Protein AF-A0AAD5P839-F1 (afdb_monomer_lite)

Foldseek 3Di:
DDDDDDDDDDDPDPDDDDPDDPDDDDDDDDDDDDDDDDDDDDPPPVVVLVVVLVVVLVVLLPDDPVVLVVVLVVLVVVCVVCVLDLVSLLVNLSSCVSNVNLVSSLVSLVSSCVNDDDDPVSVVSSVVSNVVSVVSVVVPPPVLVVDDLVVLLVVLVPDAQVVLLVQCPPDPSSVVSSLVNLVNLQAEEAAPPQDPPPVSVVVVLVSCQSNLCSHQEYEYEDAPVCVVVVVVSVVVHCNPNHQWYWYDHPNHTQDIDGNVPVVDDDPPHD

pLDDT: mean 72.23, std 24.62, range [21.75, 96.5]

Organism: NCBI:txid60185

Radius of gyration: 26.56 Å; chains: 1; bounding box: 51×66×74 Å

Secondary structure (DSSP, 8-state):
------------------SS-----------------------TTHHHHHHHHHHHHHHHTT--HHHHHHHHHHHHHHHHH-TT-HHHHHHHHHHHHHTT-HHHHHHHHHHHHHH--S-HHHHHHHHHHHHHHHHHHHT---HHHHS-HHHHHHHHTTS-HHHHHHHTTT-HHHHHHHHH-GGGGSEEEEETTS--SHHHHHHHHHHHHHHGGG-SEEEEE--HHHHHHHHHHHHHS--TT--EEEEEETTEEEEEEEGGGTTS------

Structure (mmCIF, N/CA/C/O backbone):
data_AF-A0AAD5P839-F1
#
_entry.id   AF-A0AAD5P839-F1
#
loop_
_atom_site.group_PDB
_atom_site.id
_atom_site.type_symbol
_atom_site.label_atom_id
_atom_site.label_alt_id
_atom_site.label_comp_id
_atom_site.label_asym_id
_atom_site.label_entity_id
_atom_site.label_seq_id
_atom_site.pdbx_PDB_ins_code
_atom_site.Cartn_x
_atom_site.Cartn_y
_atom_site.Cartn_z
_atom_site.occupancy
_atom_site.B_iso_or_equiv
_atom_site.auth_seq_id
_atom_site.auth_comp_id
_atom_site.auth_asym_id
_atom_site.auth_atom_id
_atom_site.pdbx_PDB_model_num
ATOM 1 N N . MET A 1 1 ? -1.771 -52.016 -30.276 1.00 39.38 1 MET A N 1
ATOM 2 C CA . MET A 1 1 ? -1.224 -50.645 -30.191 1.00 39.38 1 MET A CA 1
ATOM 3 C C . MET A 1 1 ? -1.927 -49.930 -29.054 1.00 39.38 1 MET A C 1
ATOM 5 O O . MET A 1 1 ? -3.101 -49.615 -29.170 1.00 39.38 1 MET A O 1
ATOM 9 N N . THR A 1 2 ? -1.247 -49.787 -27.924 1.00 29.80 2 THR A N 1
ATOM 10 C CA . THR A 1 2 ? -1.767 -49.198 -26.685 1.00 29.80 2 THR A CA 1
ATOM 11 C C . THR A 1 2 ? -1.191 -47.794 -26.533 1.00 29.80 2 THR A C 1
ATOM 13 O O . THR A 1 2 ? 0.023 -47.622 -26.505 1.00 29.80 2 THR A O 1
ATOM 16 N N . ILE A 1 3 ? -2.063 -46.788 -26.472 1.00 27.95 3 ILE A N 1
ATOM 17 C CA . ILE A 1 3 ? -1.693 -45.391 -26.213 1.00 27.95 3 ILE A CA 1
ATOM 18 C C . ILE A 1 3 ? -1.447 -45.252 -24.700 1.00 27.95 3 ILE A C 1
ATOM 20 O O . ILE A 1 3 ? -2.326 -45.646 -23.927 1.00 27.95 3 ILE A O 1
ATOM 24 N N . PRO A 1 4 ? -0.304 -44.716 -24.234 1.00 26.92 4 PRO A N 1
ATOM 25 C CA . PRO A 1 4 ? -0.096 -44.516 -22.808 1.00 26.92 4 PRO A CA 1
ATOM 26 C C . PRO A 1 4 ? -0.965 -43.354 -22.306 1.00 26.92 4 PRO A C 1
ATOM 28 O O . PRO A 1 4 ? -0.893 -42.231 -22.805 1.00 26.92 4 PRO A O 1
ATOM 31 N N . LYS A 1 5 ? -1.793 -43.636 -21.294 1.00 25.89 5 LYS A N 1
ATOM 32 C CA . LYS A 1 5 ? -2.508 -42.631 -20.498 1.00 25.89 5 LYS A CA 1
ATOM 33 C C . LYS A 1 5 ? -1.490 -41.859 -19.657 1.00 25.89 5 LYS A C 1
ATOM 35 O O . LYS A 1 5 ? -0.911 -42.419 -18.731 1.00 25.89 5 LYS A O 1
ATOM 40 N N . VAL A 1 6 ? -1.315 -40.574 -19.947 1.00 28.12 6 VAL A N 1
ATOM 41 C CA . VAL A 1 6 ? -0.632 -39.639 -19.047 1.00 28.12 6 VAL A CA 1
ATOM 42 C C . VAL A 1 6 ? -1.664 -39.132 -18.043 1.00 28.12 6 VAL A C 1
ATOM 44 O O . VAL A 1 6 ? -2.539 -38.338 -18.381 1.00 28.12 6 VAL A O 1
ATOM 47 N N . THR A 1 7 ? -1.604 -39.624 -16.810 1.00 25.81 7 THR A N 1
ATOM 48 C CA . THR A 1 7 ? -2.359 -39.070 -15.681 1.00 25.81 7 THR A CA 1
ATOM 49 C C . THR A 1 7 ? -1.575 -37.910 -15.077 1.00 25.81 7 THR A C 1
ATOM 51 O O . THR A 1 7 ? -0.537 -38.123 -14.453 1.00 25.81 7 THR A O 1
ATOM 54 N N . PHE A 1 8 ? -2.073 -36.686 -15.257 1.00 24.08 8 PHE A N 1
ATOM 55 C CA . PHE A 1 8 ? -1.617 -35.517 -14.508 1.00 24.08 8 PHE A CA 1
ATOM 56 C C . PHE A 1 8 ? -2.192 -35.578 -13.092 1.00 24.08 8 PHE A C 1
ATOM 58 O O . PHE A 1 8 ? -3.408 -35.560 -12.916 1.00 24.08 8 PHE A O 1
ATOM 65 N N . ASN A 1 9 ? -1.316 -35.645 -12.094 1.00 25.67 9 ASN A N 1
ATOM 66 C CA . ASN A 1 9 ? -1.678 -35.560 -10.685 1.00 25.67 9 ASN A CA 1
ATOM 67 C C . ASN A 1 9 ? -1.103 -34.235 -10.153 1.00 25.67 9 ASN A C 1
ATOM 69 O O . ASN A 1 9 ? 0.114 -34.148 -9.981 1.00 25.67 9 ASN A O 1
ATOM 73 N N . PRO A 1 10 ? -1.901 -33.166 -9.973 1.00 27.86 10 PRO A N 1
ATOM 74 C CA . PRO A 1 10 ? -1.383 -31.925 -9.418 1.00 27.86 10 PRO A CA 1
ATOM 75 C C . PRO A 1 10 ? -1.186 -32.089 -7.909 1.00 27.86 10 PRO A C 1
ATOM 77 O O . PRO A 1 10 ? -2.135 -32.058 -7.127 1.00 27.86 10 PRO A O 1
ATOM 80 N N . THR A 1 11 ? 0.064 -32.257 -7.488 1.00 24.45 11 THR A N 1
ATOM 81 C CA . THR A 1 11 ? 0.457 -32.142 -6.084 1.00 24.45 11 THR A CA 1
ATOM 82 C C . THR A 1 11 ? 0.357 -30.669 -5.687 1.00 24.45 11 THR A C 1
ATOM 84 O O . THR A 1 11 ? 1.174 -29.846 -6.097 1.00 24.45 11 THR A O 1
ATOM 87 N N . VAL A 1 12 ? -0.671 -30.310 -4.916 1.00 23.36 12 VAL A N 1
ATOM 88 C CA . VAL A 1 12 ? -0.763 -28.988 -4.285 1.00 23.36 12 VAL A CA 1
ATOM 89 C C . VAL A 1 12 ? 0.218 -28.966 -3.119 1.00 23.36 12 VAL A C 1
ATOM 91 O O . VAL A 1 12 ? -0.066 -29.468 -2.034 1.00 23.36 12 VAL A O 1
ATOM 94 N N . THR A 1 13 ? 1.397 -28.398 -3.349 1.00 23.69 13 THR A N 1
ATOM 95 C CA . THR A 1 13 ? 2.360 -28.124 -2.283 1.00 23.69 13 THR A CA 1
ATOM 96 C C . THR A 1 13 ? 1.979 -26.805 -1.620 1.00 23.69 13 THR A C 1
ATOM 98 O O . THR A 1 13 ? 2.252 -25.729 -2.149 1.00 23.69 13 THR A O 1
ATOM 101 N N . ILE A 1 14 ? 1.336 -26.880 -0.455 1.00 24.94 14 ILE A N 1
ATOM 102 C CA . ILE A 1 14 ? 1.166 -25.720 0.423 1.00 24.94 14 ILE A CA 1
ATOM 103 C C . ILE A 1 14 ? 2.529 -25.441 1.060 1.00 24.94 14 ILE A C 1
ATOM 105 O O . ILE A 1 14 ? 2.988 -26.183 1.927 1.00 24.94 14 ILE A O 1
ATOM 109 N N . ILE A 1 15 ? 3.203 -24.387 0.601 1.00 26.42 15 ILE A N 1
ATOM 110 C CA . ILE A 1 15 ? 4.458 -23.926 1.199 1.00 26.42 15 ILE A CA 1
ATOM 111 C C . ILE A 1 15 ? 4.104 -23.105 2.442 1.00 26.42 15 ILE A C 1
ATOM 113 O O . ILE A 1 15 ? 3.654 -21.964 2.343 1.00 26.42 15 ILE A O 1
ATOM 117 N N . HIS A 1 16 ? 4.306 -23.692 3.622 1.00 21.75 16 HIS A N 1
ATOM 118 C CA . HIS A 1 16 ? 4.287 -22.956 4.884 1.00 21.75 16 HIS A CA 1
ATOM 119 C C . HIS A 1 16 ? 5.528 -22.056 4.969 1.00 21.75 16 HIS A C 1
ATOM 121 O O . HIS A 1 16 ? 6.653 -22.543 5.076 1.00 21.75 16 HIS A O 1
ATOM 127 N N . PHE A 1 17 ? 5.329 -20.737 4.962 1.00 24.62 17 PHE A N 1
ATOM 128 C CA . PHE A 1 17 ? 6.381 -19.781 5.304 1.00 24.62 17 PHE A CA 1
ATOM 129 C C . PHE A 1 17 ? 6.533 -19.724 6.825 1.00 24.62 17 PHE A C 1
ATOM 131 O O . PHE A 1 17 ? 5.708 -19.135 7.523 1.00 24.62 17 PHE A O 1
ATOM 138 N N . ASN A 1 18 ? 7.585 -20.356 7.347 1.00 24.02 18 ASN A N 1
ATOM 139 C CA . ASN A 1 18 ? 7.936 -20.259 8.758 1.00 24.02 18 ASN A CA 1
ATOM 140 C C . ASN A 1 18 ? 8.778 -18.989 8.980 1.00 24.02 18 ASN A C 1
ATOM 142 O O . ASN A 1 18 ? 9.868 -18.850 8.429 1.00 24.02 18 ASN A O 1
ATOM 146 N N . ASN A 1 19 ? 8.258 -18.040 9.759 1.00 32.00 19 ASN A N 1
ATOM 147 C CA . ASN A 1 19 ? 8.766 -16.662 9.861 1.00 32.00 19 ASN A CA 1
ATOM 148 C C . ASN A 1 19 ? 10.011 -16.485 10.759 1.00 32.00 19 ASN A C 1
ATOM 150 O O . ASN A 1 19 ? 10.340 -15.367 11.151 1.00 32.00 19 ASN A O 1
ATOM 154 N N . TYR A 1 20 ? 10.730 -17.561 11.079 1.00 27.92 20 TYR A N 1
ATOM 155 C CA . TYR A 1 20 ? 11.872 -17.529 11.996 1.00 27.92 20 TYR A CA 1
ATOM 156 C C . TYR A 1 20 ? 13.020 -18.430 11.522 1.00 27.92 20 TYR A C 1
ATOM 158 O O . TYR A 1 20 ? 13.355 -19.410 12.172 1.00 27.92 20 TYR A O 1
ATOM 166 N N . ASN A 1 21 ? 13.624 -18.114 10.375 1.00 26.98 21 ASN A N 1
ATOM 167 C CA . ASN A 1 21 ? 15.063 -18.311 10.153 1.00 26.98 21 ASN A CA 1
ATOM 168 C C . ASN A 1 21 ? 15.489 -17.653 8.838 1.00 26.98 21 ASN A C 1
ATOM 170 O O . ASN A 1 21 ? 15.057 -18.041 7.754 1.00 26.98 21 ASN A O 1
ATOM 174 N N . ARG A 1 22 ? 16.337 -16.626 8.940 1.00 31.61 22 ARG A N 1
ATOM 175 C CA . ARG A 1 22 ? 17.069 -16.068 7.803 1.00 31.61 22 ARG A CA 1
ATOM 176 C C . ARG A 1 22 ? 18.350 -16.872 7.675 1.00 31.61 22 ARG A C 1
ATOM 178 O O . ARG A 1 22 ? 19.291 -16.559 8.381 1.00 31.61 22 ARG A O 1
ATOM 185 N N . ASP A 1 23 ? 18.317 -17.920 6.866 1.00 26.20 23 ASP A N 1
ATOM 186 C CA . ASP A 1 23 ? 19.441 -18.377 6.046 1.00 26.20 23 ASP A CA 1
ATOM 187 C C . ASP A 1 23 ? 18.980 -19.592 5.238 1.00 26.20 23 ASP A C 1
ATOM 189 O O . ASP A 1 23 ? 18.667 -20.648 5.781 1.00 26.20 23 ASP A O 1
ATOM 193 N N . VAL A 1 24 ? 18.920 -19.428 3.916 1.00 28.66 24 VAL A N 1
ATOM 194 C CA . VAL A 1 24 ? 18.827 -20.545 2.973 1.00 28.66 24 VAL A CA 1
ATOM 195 C C . VAL A 1 24 ? 20.088 -20.489 2.129 1.00 28.66 24 VAL A C 1
ATOM 197 O O . VAL A 1 24 ? 20.217 -19.664 1.227 1.00 28.66 24 VAL A O 1
ATOM 200 N N . THR A 1 25 ? 21.046 -21.354 2.448 1.00 22.86 25 THR A N 1
ATOM 201 C CA . THR A 1 25 ? 22.190 -21.639 1.584 1.00 22.86 25 THR A CA 1
ATOM 202 C C . THR A 1 25 ? 21.715 -22.596 0.494 1.00 22.86 25 THR A C 1
ATOM 204 O O . THR A 1 25 ? 21.450 -23.766 0.755 1.00 22.86 25 THR A O 1
ATOM 207 N N . VAL A 1 26 ? 21.585 -22.105 -0.739 1.00 27.25 26 VAL A N 1
ATOM 208 C CA . VAL A 1 26 ? 21.370 -22.971 -1.905 1.00 27.25 26 VAL A CA 1
ATOM 209 C C . VAL A 1 26 ? 22.742 -23.431 -2.396 1.00 27.25 26 VAL A C 1
ATOM 211 O O . VAL A 1 26 ? 23.454 -22.676 -3.054 1.00 27.25 26 VAL A O 1
ATOM 214 N N . GLN A 1 27 ? 23.134 -24.663 -2.064 1.00 23.08 27 GLN A N 1
ATOM 215 C CA . GLN A 1 27 ? 24.198 -25.349 -2.798 1.00 23.08 27 GLN A CA 1
ATOM 216 C C . GLN A 1 27 ? 23.619 -25.868 -4.118 1.00 23.08 27 GLN A C 1
ATOM 218 O O . GLN A 1 27 ? 22.769 -26.754 -4.125 1.00 23.08 27 GLN A O 1
ATOM 223 N N . LEU A 1 28 ? 24.080 -25.310 -5.238 1.00 27.14 28 LEU A N 1
ATOM 224 C CA . LEU A 1 28 ? 23.834 -25.868 -6.566 1.00 27.14 28 LEU A CA 1
ATOM 225 C C . LEU A 1 28 ? 24.892 -26.944 -6.835 1.00 27.14 28 LEU A C 1
ATOM 227 O O . LEU A 1 28 ? 26.059 -26.624 -7.056 1.00 27.14 28 LEU A O 1
ATOM 231 N N . SER A 1 29 ? 24.498 -28.218 -6.804 1.00 24.45 29 SER A N 1
ATOM 232 C CA . SER A 1 29 ? 25.305 -29.306 -7.355 1.00 24.45 29 SER A CA 1
ATOM 233 C C . SER A 1 29 ? 25.060 -29.401 -8.863 1.00 24.45 29 SER A C 1
ATOM 235 O O . SER A 1 29 ? 23.953 -29.668 -9.332 1.00 24.45 29 SER A O 1
ATOM 237 N N . SER A 1 30 ? 26.109 -29.143 -9.639 1.00 29.31 30 SER A N 1
ATOM 238 C CA . SER A 1 30 ? 26.100 -29.261 -11.095 1.00 29.31 30 SER A CA 1
ATOM 239 C C . SER A 1 30 ? 26.081 -30.731 -11.512 1.00 29.31 30 SER A C 1
ATOM 241 O O . SER A 1 30 ? 27.127 -31.368 -11.546 1.00 29.31 30 SER A O 1
ATOM 243 N N . ASN A 1 31 ? 24.914 -31.253 -11.886 1.00 26.00 31 ASN A N 1
ATOM 244 C CA . ASN A 1 31 ? 24.802 -32.513 -12.620 1.00 26.00 31 ASN A CA 1
ATOM 245 C C . ASN A 1 31 ? 24.153 -32.251 -13.983 1.00 26.00 31 ASN A C 1
ATOM 247 O O . ASN A 1 31 ? 22.953 -32.445 -14.159 1.00 26.00 31 ASN A O 1
ATOM 251 N N . HIS A 1 32 ? 24.956 -31.832 -14.961 1.00 34.47 32 HIS A N 1
ATOM 252 C CA . HIS A 1 32 ? 24.598 -31.978 -16.370 1.00 34.47 32 HIS A CA 1
ATOM 253 C C . HIS A 1 32 ? 25.481 -33.065 -16.981 1.00 34.47 32 HIS A C 1
ATOM 255 O O . HIS A 1 32 ? 26.660 -32.849 -17.250 1.00 34.47 32 HIS A O 1
ATOM 261 N N . GLN A 1 33 ? 24.897 -34.249 -17.187 1.00 27.98 33 GLN A N 1
ATOM 262 C CA . GLN A 1 33 ? 25.428 -35.203 -18.152 1.00 27.98 33 GLN A CA 1
ATOM 263 C C . GLN A 1 33 ? 25.225 -34.617 -19.552 1.00 27.98 33 GLN A C 1
ATOM 265 O O . GLN A 1 33 ? 24.107 -34.307 -19.962 1.00 27.98 33 GLN A O 1
ATOM 270 N N . LEU A 1 34 ? 26.349 -34.434 -20.238 1.00 32.25 34 LEU A N 1
ATOM 271 C CA . LEU A 1 34 ? 26.465 -34.043 -21.634 1.00 32.25 34 LEU A CA 1
ATOM 272 C C . LEU A 1 34 ? 25.815 -35.107 -22.525 1.00 32.25 34 LEU A C 1
ATOM 274 O O . LEU A 1 34 ? 26.290 -36.238 -22.589 1.00 32.25 34 LEU A O 1
ATOM 278 N N . LEU A 1 35 ? 24.773 -34.722 -23.256 1.00 26.20 35 LEU A N 1
ATOM 279 C CA . LEU A 1 35 ? 24.406 -35.374 -24.508 1.00 26.20 35 LEU A CA 1
ATOM 280 C C . LEU A 1 35 ? 24.877 -34.447 -25.627 1.00 26.20 35 LEU A C 1
ATOM 282 O O . LEU A 1 35 ? 24.241 -33.439 -25.929 1.00 26.20 35 LEU A O 1
ATOM 286 N N . HIS A 1 36 ? 26.050 -34.772 -26.171 1.00 34.56 36 HIS A N 1
ATOM 287 C CA . HIS A 1 36 ? 26.520 -34.243 -27.443 1.00 34.56 36 HIS A CA 1
ATOM 288 C C . HIS A 1 36 ? 25.508 -34.626 -28.525 1.00 34.56 36 HIS A C 1
ATOM 290 O O . HIS A 1 36 ? 25.256 -35.810 -28.732 1.00 34.56 36 HIS A O 1
ATOM 296 N N . ASN A 1 37 ? 24.962 -33.629 -29.211 1.00 29.31 37 ASN A N 1
ATOM 297 C CA . ASN A 1 37 ? 24.545 -33.777 -30.594 1.00 29.31 37 ASN A CA 1
ATOM 298 C C . ASN A 1 37 ? 25.199 -32.639 -31.367 1.00 29.31 37 ASN A C 1
ATOM 300 O O . ASN A 1 37 ? 24.980 -31.462 -31.070 1.00 29.31 37 ASN A O 1
ATOM 304 N N . ASP A 1 38 ? 26.059 -33.048 -32.289 1.00 41.47 38 ASP A N 1
ATOM 305 C CA . ASP A 1 38 ? 26.714 -32.204 -33.268 1.00 41.47 38 ASP A CA 1
ATOM 306 C C . ASP A 1 38 ? 25.679 -31.550 -34.200 1.00 41.47 38 ASP A C 1
ATOM 308 O O . ASP A 1 38 ? 24.537 -31.999 -34.312 1.00 41.47 38 ASP A O 1
ATOM 312 N N . ASP A 1 39 ? 26.121 -30.481 -34.859 1.00 34.56 39 ASP A N 1
ATOM 313 C CA . ASP A 1 39 ? 25.417 -29.696 -35.879 1.00 34.56 39 ASP A CA 1
ATOM 314 C C . ASP A 1 39 ? 24.429 -28.639 -35.366 1.00 34.56 39 ASP A C 1
ATOM 316 O O . ASP A 1 39 ? 23.213 -28.748 -35.500 1.00 34.56 39 ASP A O 1
ATOM 320 N N . ASN A 1 40 ? 24.977 -27.545 -34.822 1.00 33.81 40 ASN A N 1
ATOM 321 C CA . ASN A 1 40 ? 24.699 -26.177 -35.287 1.00 33.81 40 ASN A CA 1
ATOM 322 C C . ASN A 1 40 ? 25.526 -25.172 -34.476 1.00 33.81 40 ASN A C 1
ATOM 324 O O . ASN A 1 40 ? 25.312 -24.956 -33.284 1.00 33.81 40 ASN A O 1
ATOM 328 N N . ASN A 1 41 ? 26.482 -24.543 -35.153 1.00 36.53 41 ASN A N 1
ATOM 329 C CA . ASN A 1 41 ? 27.413 -23.578 -34.587 1.00 36.53 41 ASN A CA 1
ATOM 330 C C . ASN A 1 41 ? 26.690 -22.237 -34.327 1.00 36.53 41 ASN A C 1
ATOM 332 O O . ASN A 1 41 ? 26.738 -21.321 -35.146 1.00 36.53 41 ASN A O 1
ATOM 336 N N . ILE A 1 42 ? 25.972 -22.130 -33.204 1.00 33.03 42 ILE A N 1
ATOM 337 C CA . ILE A 1 42 ? 25.472 -20.854 -32.669 1.00 33.03 42 ILE A CA 1
ATOM 338 C C . ILE A 1 42 ? 26.499 -20.362 -31.637 1.00 33.03 42 ILE A C 1
ATOM 340 O O . ILE A 1 42 ? 26.795 -21.100 -30.695 1.00 33.03 42 ILE A O 1
ATOM 344 N N . PRO A 1 43 ? 27.055 -19.141 -31.758 1.00 32.22 43 PRO A N 1
ATOM 345 C CA . PRO A 1 43 ? 28.044 -18.651 -30.805 1.00 32.22 43 PRO A CA 1
ATOM 346 C C . PRO A 1 43 ? 27.449 -18.555 -29.395 1.00 32.22 43 PRO A C 1
ATOM 348 O O . PRO A 1 43 ? 26.435 -17.892 -29.168 1.00 32.22 43 PRO A O 1
ATOM 351 N N . ILE A 1 44 ? 28.128 -19.176 -28.432 1.00 36.53 44 ILE A N 1
ATOM 352 C CA . ILE A 1 44 ? 27.771 -19.309 -27.008 1.00 36.53 44 ILE A CA 1
ATOM 353 C C . ILE A 1 44 ? 27.983 -17.970 -26.247 1.00 36.53 44 ILE A C 1
ATOM 355 O O . ILE A 1 44 ? 28.373 -17.943 -25.085 1.00 36.53 44 ILE A O 1
ATOM 359 N N . HIS A 1 45 ? 27.734 -16.818 -26.882 1.00 38.03 45 HIS A N 1
ATOM 360 C CA . HIS A 1 45 ? 27.879 -15.495 -26.251 1.00 38.03 45 HIS A CA 1
ATOM 361 C C . HIS A 1 45 ? 26.613 -15.030 -25.508 1.00 38.03 45 HIS A C 1
ATOM 363 O O . HIS A 1 45 ? 26.705 -14.226 -24.585 1.00 38.03 45 HIS A O 1
ATOM 369 N N . GLY A 1 46 ? 25.437 -15.597 -25.814 1.00 34.19 46 GLY A N 1
ATOM 370 C CA . GLY A 1 46 ? 24.191 -15.305 -25.084 1.00 34.19 46 GLY A CA 1
ATOM 371 C C . GLY A 1 46 ? 24.172 -15.829 -23.640 1.00 34.19 46 GLY A C 1
ATOM 372 O O . GLY A 1 46 ? 23.482 -15.275 -22.784 1.00 34.19 46 GLY A O 1
ATOM 373 N N . SER A 1 47 ? 24.965 -16.860 -23.341 1.00 41.34 47 SER A N 1
ATOM 374 C CA . SER A 1 47 ? 25.004 -17.502 -22.023 1.00 41.34 47 SER A CA 1
ATOM 375 C C . SER A 1 47 ? 25.626 -16.601 -20.955 1.00 41.34 47 SER A C 1
ATOM 377 O O . SER A 1 47 ? 25.138 -16.570 -19.831 1.00 41.34 47 SER A O 1
ATOM 379 N N . THR A 1 48 ? 26.643 -15.802 -21.288 1.00 38.16 48 THR A N 1
ATOM 380 C CA . THR A 1 48 ? 27.329 -14.943 -20.308 1.00 38.16 48 THR A CA 1
ATOM 381 C C . THR A 1 48 ? 26.439 -13.793 -19.836 1.00 38.16 48 THR A C 1
ATOM 383 O O . THR A 1 48 ? 26.340 -13.552 -18.634 1.00 38.16 48 THR A O 1
ATOM 386 N N . ALA A 1 49 ? 25.708 -13.135 -20.740 1.00 39.91 49 ALA A N 1
ATOM 387 C CA . ALA A 1 49 ? 24.752 -12.086 -20.374 1.00 39.91 49 ALA A CA 1
ATOM 388 C C . ALA A 1 49 ? 23.569 -12.642 -19.552 1.00 39.91 49 ALA A C 1
ATOM 390 O O . ALA A 1 49 ? 23.166 -12.032 -18.558 1.00 39.91 49 ALA A O 1
ATOM 391 N N . MET A 1 50 ? 23.069 -13.840 -19.894 1.00 41.53 50 MET A N 1
ATOM 392 C CA . MET A 1 50 ? 22.015 -14.525 -19.130 1.00 41.53 50 MET A CA 1
ATOM 393 C C . MET A 1 50 ? 22.482 -14.975 -17.740 1.00 41.53 50 MET A C 1
ATOM 395 O O . MET A 1 50 ? 21.745 -14.808 -16.771 1.00 41.53 50 MET A O 1
ATOM 399 N N . ILE A 1 51 ? 23.710 -15.488 -17.612 1.00 45.88 51 ILE A N 1
ATOM 400 C CA . ILE A 1 51 ? 24.310 -15.858 -16.320 1.00 45.88 51 ILE A CA 1
ATOM 401 C C . ILE A 1 51 ? 24.526 -14.607 -15.462 1.00 45.88 51 ILE A C 1
ATOM 403 O O . ILE A 1 51 ? 24.242 -14.631 -14.266 1.00 45.88 51 ILE A O 1
ATOM 407 N N . THR A 1 52 ? 24.943 -13.491 -16.066 1.00 48.75 52 THR A N 1
ATOM 408 C CA . THR A 1 52 ? 25.125 -12.219 -15.352 1.00 48.75 52 THR A CA 1
ATOM 409 C C . THR A 1 52 ? 23.783 -11.672 -14.850 1.00 48.75 52 THR A C 1
ATOM 411 O O . THR A 1 52 ? 23.688 -11.244 -13.703 1.00 48.75 52 THR A O 1
ATOM 414 N N . HIS A 1 53 ? 22.711 -11.759 -15.647 1.00 48.66 53 HIS A N 1
ATOM 415 C CA . HIS A 1 53 ? 21.355 -11.373 -15.232 1.00 48.66 53 HIS A CA 1
ATOM 416 C C . HIS A 1 53 ? 20.760 -12.311 -14.173 1.00 48.66 53 HIS A C 1
ATOM 418 O O . HIS A 1 53 ? 20.181 -11.834 -13.198 1.00 48.66 53 HIS A O 1
ATOM 424 N N . ALA A 1 54 ? 20.945 -13.627 -14.298 1.00 47.88 54 ALA A N 1
ATOM 425 C CA . ALA A 1 54 ? 20.500 -14.614 -13.311 1.00 47.88 54 ALA A CA 1
ATOM 426 C C . ALA A 1 54 ? 21.239 -14.459 -11.969 1.00 47.88 54 ALA A C 1
ATOM 428 O O . ALA A 1 54 ? 20.619 -14.487 -10.905 1.00 47.88 54 ALA A O 1
ATOM 429 N N . ALA A 1 55 ? 22.551 -14.211 -12.000 1.00 46.88 55 ALA A N 1
ATOM 430 C CA . ALA A 1 55 ? 23.344 -13.903 -10.811 1.00 46.88 55 ALA A CA 1
ATOM 431 C C . ALA A 1 55 ? 22.930 -12.559 -10.179 1.00 46.88 55 ALA A C 1
ATOM 433 O O . ALA A 1 55 ? 22.818 -12.439 -8.955 1.00 46.88 55 ALA A O 1
ATOM 434 N N . TYR A 1 56 ? 22.628 -11.553 -11.003 1.00 48.66 56 TYR A N 1
ATOM 435 C CA . TYR A 1 56 ? 22.188 -10.237 -10.540 1.00 48.66 56 TYR A CA 1
ATOM 436 C C . TYR A 1 56 ? 20.756 -10.259 -9.961 1.00 48.66 56 TYR A C 1
ATOM 438 O O . TYR A 1 56 ? 20.480 -9.645 -8.931 1.00 48.66 56 TYR A O 1
ATOM 446 N N . THR A 1 57 ? 19.837 -11.025 -10.552 1.00 45.91 57 THR A N 1
ATOM 447 C CA . THR A 1 57 ? 18.467 -11.226 -10.034 1.00 45.91 57 THR A CA 1
ATOM 448 C C . THR A 1 57 ? 18.444 -12.080 -8.761 1.00 45.91 57 THR A C 1
ATOM 450 O O . THR A 1 57 ? 17.698 -11.776 -7.830 1.00 45.91 57 THR A O 1
ATOM 453 N N . SER A 1 58 ? 19.324 -13.081 -8.652 1.00 46.81 58 SER A N 1
ATOM 454 C CA . SER A 1 58 ? 19.463 -13.907 -7.440 1.00 46.81 58 SER A CA 1
ATOM 455 C C . SER A 1 58 ? 20.006 -13.112 -6.243 1.00 46.81 58 SER A C 1
ATOM 457 O O . SER A 1 58 ? 19.559 -13.307 -5.116 1.00 46.81 58 SER A O 1
ATOM 459 N N . THR A 1 59 ? 20.919 -12.161 -6.473 1.00 45.53 59 THR A N 1
ATOM 460 C CA . THR A 1 59 ? 21.478 -11.292 -5.414 1.00 45.53 59 THR A CA 1
ATOM 461 C C . THR A 1 59 ? 20.568 -10.119 -5.026 1.00 45.53 59 THR A C 1
ATOM 463 O O . THR A 1 59 ? 20.729 -9.545 -3.948 1.00 45.53 59 THR A O 1
ATOM 466 N N . THR A 1 60 ? 19.585 -9.762 -5.861 1.00 49.38 60 THR A N 1
ATOM 467 C CA . THR A 1 60 ? 18.613 -8.685 -5.584 1.00 49.38 60 THR A CA 1
ATOM 468 C C . THR A 1 60 ? 17.318 -9.175 -4.928 1.00 49.38 60 THR A C 1
ATOM 470 O O . THR A 1 60 ? 16.630 -8.370 -4.300 1.00 49.38 60 THR A O 1
ATOM 473 N N . SER A 1 61 ? 17.020 -10.482 -4.963 1.00 48.28 61 SER A N 1
ATOM 474 C CA . SER A 1 61 ? 15.829 -11.097 -4.342 1.00 48.28 61 SER A CA 1
ATOM 475 C C . SER A 1 61 ? 15.721 -10.909 -2.816 1.00 48.28 61 SER A C 1
ATOM 477 O O . SER A 1 61 ? 14.643 -11.105 -2.257 1.00 48.28 61 SER A O 1
ATOM 479 N N . THR A 1 62 ? 16.803 -10.540 -2.125 1.00 49.91 62 THR A N 1
ATOM 480 C CA . THR A 1 62 ? 16.838 -10.313 -0.665 1.00 49.91 62 THR A CA 1
ATOM 481 C C . THR A 1 62 ? 16.853 -8.830 -0.276 1.00 49.91 62 THR A C 1
ATOM 483 O O . THR A 1 62 ? 16.870 -8.500 0.913 1.00 49.91 62 THR A O 1
ATOM 486 N N . ARG A 1 63 ? 16.843 -7.907 -1.250 1.00 64.88 63 ARG A N 1
ATOM 487 C CA . ARG A 1 63 ? 16.946 -6.465 -0.985 1.00 64.88 63 ARG A CA 1
ATOM 488 C C . ARG A 1 63 ? 15.592 -5.862 -0.614 1.00 64.88 63 ARG A C 1
ATOM 490 O O . ARG A 1 63 ? 14.568 -6.113 -1.241 1.00 64.88 63 ARG A O 1
ATOM 497 N N . SER A 1 64 ? 15.599 -5.000 0.401 1.00 70.25 64 SER A N 1
ATOM 498 C CA . SER A 1 64 ? 14.420 -4.220 0.790 1.00 70.25 64 SER A CA 1
ATOM 499 C C . SER A 1 64 ? 14.022 -3.233 -0.313 1.00 70.25 64 SER A C 1
ATOM 501 O O . SER A 1 64 ? 14.882 -2.600 -0.928 1.00 70.25 64 SER A O 1
ATOM 503 N N . TYR A 1 65 ? 12.716 -3.011 -0.492 1.00 70.06 65 TYR A N 1
ATOM 504 C CA . TYR A 1 65 ? 12.162 -2.019 -1.426 1.00 70.06 65 TYR A CA 1
ATOM 505 C C . TYR A 1 65 ? 12.774 -0.615 -1.242 1.00 70.06 65 TYR A C 1
ATOM 507 O O . TYR A 1 65 ? 12.975 0.120 -2.212 1.00 70.06 65 TYR A O 1
ATOM 515 N N . LYS A 1 66 ? 13.115 -0.244 0.006 1.00 69.38 66 LYS A N 1
ATOM 516 C CA . LYS A 1 66 ? 13.774 1.035 0.324 1.00 69.38 66 LYS A CA 1
ATOM 517 C C . LYS A 1 66 ? 15.145 1.143 -0.348 1.00 69.38 66 LYS A C 1
ATOM 519 O O . LYS A 1 66 ? 15.417 2.154 -0.982 1.00 69.38 66 LYS A O 1
ATOM 524 N N . THR A 1 67 ? 15.953 0.090 -0.248 1.00 82.25 67 THR A N 1
ATOM 525 C CA . THR A 1 67 ? 17.300 0.022 -0.828 1.00 82.25 67 THR A CA 1
ATOM 526 C C . THR A 1 67 ? 17.243 0.087 -2.352 1.00 82.25 67 THR A C 1
ATOM 528 O O . THR A 1 67 ? 17.970 0.867 -2.952 1.00 82.25 67 THR A O 1
ATOM 531 N N . LEU A 1 68 ? 16.301 -0.635 -2.973 1.00 80.12 68 LEU A N 1
ATOM 532 C CA . LEU A 1 68 ? 16.084 -0.566 -4.425 1.00 80.12 68 LEU A CA 1
ATOM 533 C C . LEU A 1 68 ? 15.701 0.850 -4.888 1.00 80.12 68 LEU A C 1
ATOM 535 O O . LEU A 1 68 ? 16.125 1.295 -5.946 1.00 80.12 68 LEU A O 1
ATOM 539 N N . THR A 1 69 ? 14.915 1.581 -4.091 1.00 82.38 69 THR A N 1
ATOM 540 C CA . THR A 1 69 ? 14.490 2.948 -4.443 1.00 82.38 69 THR A CA 1
ATOM 541 C C . THR A 1 69 ? 15.654 3.942 -4.394 1.00 82.38 69 THR A C 1
ATOM 543 O O . THR A 1 69 ? 15.729 4.842 -5.226 1.00 82.38 69 THR A O 1
ATOM 546 N N . GLU A 1 70 ? 16.553 3.803 -3.419 1.00 88.12 70 GLU A N 1
ATOM 547 C CA . GLU A 1 70 ? 17.763 4.630 -3.306 1.00 88.12 70 GLU A CA 1
ATOM 548 C C . GLU A 1 70 ? 18.695 4.391 -4.506 1.00 88.12 70 GLU A C 1
ATOM 550 O O . GLU A 1 70 ? 19.085 5.346 -5.174 1.00 88.12 70 GLU A O 1
ATOM 555 N N . GLU A 1 71 ? 18.924 3.125 -4.860 1.00 90.94 71 GLU A N 1
ATOM 556 C CA . GLU A 1 71 ? 19.765 2.713 -5.992 1.00 90.94 71 GLU A CA 1
ATOM 557 C C . GLU A 1 71 ? 19.206 3.191 -7.347 1.00 90.94 71 GLU A C 1
ATOM 559 O O . GLU A 1 71 ? 19.950 3.674 -8.203 1.00 90.94 71 GLU A O 1
ATOM 564 N N . ILE A 1 72 ? 17.878 3.153 -7.525 1.00 92.44 72 ILE A N 1
ATOM 565 C CA . ILE A 1 72 ? 17.218 3.724 -8.710 1.00 92.44 72 ILE A CA 1
ATOM 566 C C . ILE A 1 72 ? 17.463 5.235 -8.802 1.00 92.44 72 ILE A C 1
ATOM 568 O O . ILE A 1 72 ? 17.745 5.749 -9.879 1.00 92.44 72 ILE A O 1
ATOM 572 N N . ASN A 1 73 ? 17.393 5.984 -7.702 1.00 92.50 73 ASN A N 1
ATOM 573 C CA . ASN A 1 73 ? 17.642 7.426 -7.782 1.00 92.50 73 ASN A CA 1
ATOM 574 C C . ASN A 1 73 ? 19.085 7.726 -8.216 1.00 92.50 73 ASN A C 1
ATOM 576 O O . ASN A 1 73 ? 19.306 8.613 -9.040 1.00 92.50 73 ASN A O 1
ATOM 580 N N . GLU A 1 74 ? 20.058 6.958 -7.724 1.00 93.94 74 GLU A N 1
ATOM 581 C CA . GLU A 1 74 ? 21.457 7.093 -8.138 1.00 93.94 74 GLU A CA 1
ATOM 582 C C . GLU A 1 74 ? 21.663 6.758 -9.622 1.00 93.94 74 GLU A C 1
ATOM 584 O O . GLU A 1 74 ? 22.365 7.489 -10.327 1.00 93.94 74 GLU A O 1
ATOM 589 N N . ILE A 1 75 ? 21.039 5.683 -10.125 1.00 93.94 75 ILE A N 1
ATOM 590 C CA . ILE A 1 75 ? 21.159 5.305 -11.541 1.00 93.94 75 ILE A CA 1
ATOM 591 C C . ILE A 1 75 ? 20.504 6.349 -12.455 1.00 93.94 75 ILE A C 1
ATOM 593 O O . ILE A 1 75 ? 21.051 6.663 -13.509 1.00 93.94 75 ILE A O 1
ATOM 597 N N . LEU A 1 76 ? 19.382 6.949 -12.043 1.00 94.50 76 LEU A N 1
ATOM 598 C CA . LEU A 1 76 ? 18.708 7.994 -12.819 1.00 94.50 76 LEU A CA 1
ATOM 599 C C . LEU A 1 76 ? 19.560 9.265 -12.932 1.00 94.50 76 LEU A C 1
ATOM 601 O O . LEU A 1 76 ? 19.635 9.851 -14.011 1.00 94.50 76 LEU A O 1
ATOM 605 N N . ILE A 1 77 ? 20.266 9.655 -11.866 1.00 95.75 77 ILE A N 1
ATOM 606 C CA . ILE A 1 77 ? 21.237 10.763 -11.917 1.00 95.75 77 ILE A CA 1
ATOM 607 C C . ILE A 1 77 ? 22.371 10.434 -12.902 1.00 95.75 77 ILE A C 1
ATOM 609 O O . ILE A 1 77 ? 22.799 11.290 -13.681 1.00 95.75 77 ILE A O 1
ATOM 613 N N . LYS A 1 78 ? 22.839 9.180 -12.930 1.00 92.94 78 LYS A N 1
ATOM 614 C CA . LYS A 1 78 ? 23.854 8.718 -13.893 1.00 92.94 78 LYS A CA 1
ATOM 615 C C . LYS A 1 78 ? 23.352 8.734 -15.340 1.00 92.94 78 LYS A C 1
ATOM 617 O O . LYS A 1 78 ? 24.121 9.072 -16.234 1.00 92.94 78 LYS A O 1
ATOM 622 N N . ILE A 1 79 ? 22.078 8.426 -15.583 1.00 92.94 79 ILE A N 1
ATOM 623 C CA . ILE A 1 79 ? 21.447 8.568 -16.908 1.00 92.94 79 ILE A CA 1
ATOM 624 C C . ILE A 1 79 ? 21.394 10.040 -17.329 1.00 92.94 79 ILE A C 1
ATOM 626 O O . ILE A 1 79 ? 21.698 10.358 -18.472 1.00 92.94 79 ILE A O 1
ATOM 630 N N . GLN A 1 80 ? 21.053 10.951 -16.415 1.00 92.62 80 GLN A N 1
ATOM 631 C CA . GLN A 1 80 ? 20.998 12.386 -16.717 1.00 92.62 80 GLN A CA 1
ATOM 632 C C . GLN A 1 80 ? 22.378 12.974 -17.035 1.00 92.62 80 GLN A C 1
ATOM 634 O O . GLN A 1 80 ? 22.507 13.805 -17.929 1.00 92.62 80 GLN A O 1
ATOM 639 N N . THR A 1 81 ? 23.405 12.544 -16.301 1.00 93.00 81 THR A N 1
ATOM 640 C CA . THR A 1 81 ? 24.781 13.049 -16.441 1.00 93.00 81 THR A CA 1
ATOM 641 C C . THR A 1 81 ? 25.560 12.370 -17.565 1.00 93.00 81 THR A C 1
ATOM 643 O O . THR A 1 81 ? 26.434 12.990 -18.164 1.00 93.00 81 THR A O 1
ATOM 646 N N . ASN A 1 82 ? 25.236 11.117 -17.885 1.00 88.81 82 ASN A N 1
ATOM 647 C CA . ASN A 1 82 ? 25.806 10.377 -19.002 1.00 88.81 82 ASN A CA 1
ATOM 648 C C . ASN A 1 82 ? 24.720 9.526 -19.691 1.00 88.81 82 ASN A C 1
ATOM 650 O O . ASN A 1 82 ? 24.628 8.313 -19.451 1.00 88.81 82 ASN A O 1
ATOM 654 N N . PRO A 1 83 ? 23.907 10.142 -20.571 1.00 88.25 83 PRO A N 1
ATOM 655 C CA . PRO A 1 83 ? 22.816 9.457 -21.262 1.00 88.25 83 PRO A CA 1
ATOM 656 C C . PRO A 1 83 ? 23.308 8.484 -22.333 1.00 88.25 83 PRO A C 1
ATOM 658 O O . PRO A 1 83 ? 22.494 7.726 -22.852 1.00 88.25 83 PRO A O 1
ATOM 661 N N . ASN A 1 84 ? 24.614 8.483 -22.629 1.00 86.50 84 ASN A N 1
ATOM 662 C CA . ASN A 1 84 ? 25.266 7.651 -23.635 1.00 86.50 84 ASN A CA 1
ATOM 663 C C . ASN A 1 84 ? 25.935 6.397 -23.034 1.00 86.50 84 ASN A C 1
ATOM 665 O O . ASN A 1 84 ? 26.772 5.776 -23.686 1.00 86.50 84 ASN A O 1
ATOM 669 N N . ASN A 1 85 ? 25.566 5.986 -21.818 1.00 87.56 85 ASN A N 1
ATOM 670 C CA . ASN A 1 85 ? 25.961 4.685 -21.281 1.00 87.56 85 ASN A CA 1
ATOM 671 C C . ASN A 1 85 ? 24.767 3.705 -21.201 1.00 87.56 85 ASN A C 1
ATOM 673 O O . ASN A 1 85 ? 23.898 3.889 -20.340 1.00 87.56 85 ASN A O 1
ATOM 677 N N . PRO A 1 86 ? 24.715 2.642 -22.032 1.00 85.56 86 PRO A N 1
ATOM 678 C CA . PRO A 1 86 ? 23.596 1.697 -22.045 1.00 85.56 86 PRO A CA 1
ATOM 679 C C . PRO A 1 86 ? 23.486 0.882 -20.754 1.00 85.56 86 PRO A C 1
ATOM 681 O O . PRO A 1 86 ? 22.375 0.529 -20.348 1.00 85.56 86 PRO A O 1
ATOM 684 N N . ALA A 1 87 ? 24.600 0.665 -20.048 1.00 88.94 87 ALA A N 1
ATOM 685 C CA . ALA A 1 87 ? 24.610 -0.057 -18.781 1.00 88.94 87 ALA A CA 1
ATOM 686 C C . ALA A 1 87 ? 23.719 0.617 -17.726 1.00 88.94 87 ALA A C 1
ATOM 688 O O . ALA A 1 87 ? 23.095 -0.070 -16.920 1.00 88.94 87 ALA A O 1
ATOM 689 N N . HIS A 1 88 ? 23.599 1.952 -17.748 1.00 93.00 88 HIS A N 1
ATOM 690 C CA . HIS A 1 88 ? 22.732 2.669 -16.812 1.00 93.00 88 HIS A CA 1
ATOM 691 C C . HIS A 1 88 ? 21.247 2.349 -17.042 1.00 93.00 88 HIS A C 1
ATOM 693 O O . HIS A 1 88 ? 20.512 2.134 -16.081 1.00 93.00 88 HIS A O 1
ATOM 699 N N . TYR A 1 89 ? 20.811 2.259 -18.301 1.00 93.69 89 TYR A N 1
ATOM 700 C CA . TYR A 1 89 ? 19.423 1.938 -18.651 1.00 93.69 89 TYR A CA 1
ATOM 701 C C . TYR A 1 89 ? 19.099 0.468 -18.396 1.00 93.69 89 TYR A C 1
ATOM 703 O O . TYR A 1 89 ? 18.022 0.166 -17.886 1.00 93.69 89 TYR A O 1
ATOM 711 N N . ILE A 1 90 ? 20.038 -0.439 -18.695 1.00 90.88 90 ILE A N 1
ATOM 712 C CA . ILE A 1 90 ? 19.910 -1.866 -18.368 1.00 90.88 90 ILE A CA 1
ATOM 713 C C . ILE A 1 90 ? 19.735 -2.028 -16.856 1.00 90.88 90 ILE A C 1
ATOM 715 O O . ILE A 1 90 ? 18.783 -2.660 -16.404 1.00 90.88 90 ILE A O 1
ATOM 719 N N . HIS A 1 91 ? 20.614 -1.404 -16.070 1.00 91.94 91 HIS A N 1
ATOM 720 C CA . HIS A 1 91 ? 20.584 -1.491 -14.614 1.00 91.94 91 HIS A CA 1
ATOM 721 C C . HIS A 1 91 ? 19.289 -0.895 -14.038 1.00 91.94 91 HIS A C 1
ATOM 723 O O . HIS A 1 91 ? 18.623 -1.543 -13.233 1.00 91.94 91 HIS A O 1
ATOM 729 N N . ALA A 1 92 ? 18.867 0.281 -14.509 1.00 93.69 92 ALA A N 1
ATOM 730 C CA . ALA A 1 92 ? 17.590 0.874 -14.120 1.00 93.69 92 ALA A CA 1
ATOM 731 C C . ALA A 1 92 ? 16.399 -0.040 -14.454 1.00 93.69 92 ALA A C 1
ATOM 733 O O . ALA A 1 92 ? 15.528 -0.252 -13.611 1.00 93.69 92 ALA A O 1
ATOM 734 N N . GLY A 1 93 ? 16.382 -0.620 -15.659 1.00 92.50 93 GLY A N 1
ATOM 735 C CA . GLY A 1 93 ? 15.337 -1.539 -16.107 1.00 92.50 93 GLY A CA 1
ATOM 736 C C . GLY A 1 93 ? 15.224 -2.768 -15.210 1.00 92.50 93 GLY A C 1
ATOM 737 O O . GLY A 1 93 ? 14.116 -3.133 -14.806 1.00 92.50 93 GLY A O 1
ATOM 738 N N . VAL A 1 94 ? 16.361 -3.354 -14.826 1.00 91.00 94 VAL A N 1
ATOM 739 C CA . VAL A 1 94 ? 16.411 -4.483 -13.889 1.00 91.00 94 VAL A CA 1
ATOM 740 C C . VAL A 1 94 ? 15.890 -4.079 -12.510 1.00 91.00 94 VAL A C 1
ATOM 742 O O . VAL A 1 94 ? 15.013 -4.761 -11.984 1.00 91.00 94 VAL A O 1
ATOM 745 N N . LEU A 1 95 ? 16.351 -2.957 -11.945 1.00 90.19 95 LEU A N 1
ATOM 746 C CA . LEU A 1 95 ? 15.911 -2.497 -10.622 1.00 90.19 95 LEU A CA 1
ATOM 747 C C . LEU A 1 95 ? 14.403 -2.221 -10.575 1.00 90.19 95 LEU A C 1
ATOM 749 O O . LEU A 1 95 ? 13.728 -2.663 -9.643 1.00 90.19 95 LEU A O 1
ATOM 753 N N . TYR A 1 96 ? 13.850 -1.559 -11.595 1.00 90.81 96 TYR A N 1
ATOM 754 C CA . TYR A 1 96 ? 12.403 -1.365 -11.706 1.00 90.81 96 TYR A CA 1
ATOM 755 C C . TYR A 1 96 ? 11.654 -2.694 -11.804 1.00 90.81 96 TYR A C 1
ATOM 757 O O . TYR A 1 96 ? 10.640 -2.886 -11.128 1.00 90.81 96 TYR A O 1
ATOM 765 N N . SER A 1 97 ? 12.170 -3.647 -12.584 1.00 86.44 97 SER A N 1
ATOM 766 C CA . SER A 1 97 ? 11.545 -4.963 -12.703 1.00 86.44 97 SER A CA 1
ATOM 767 C C . SER A 1 97 ? 11.576 -5.738 -11.379 1.00 86.44 97 SER A C 1
ATOM 769 O O . SER A 1 97 ? 10.567 -6.349 -11.020 1.00 86.44 97 SER A O 1
ATOM 771 N N . CYS A 1 98 ? 12.668 -5.644 -10.610 1.00 84.00 98 CYS A N 1
ATOM 772 C CA . CYS A 1 98 ? 12.788 -6.206 -9.260 1.00 84.00 98 CYS A CA 1
ATOM 773 C C . CYS A 1 98 ? 11.806 -5.568 -8.264 1.00 84.00 98 CYS A C 1
ATOM 775 O O . CYS A 1 98 ? 11.302 -6.252 -7.378 1.00 84.00 98 CYS A O 1
ATOM 777 N N . GLN A 1 99 ? 11.474 -4.283 -8.423 1.00 80.56 99 GLN A N 1
ATOM 778 C CA . GLN A 1 99 ? 10.418 -3.627 -7.640 1.00 80.56 99 GLN A CA 1
ATOM 779 C C . GLN A 1 99 ? 8.994 -4.025 -8.067 1.00 80.56 99 GLN A C 1
ATOM 781 O O . GLN A 1 99 ? 8.024 -3.614 -7.431 1.00 80.56 99 GLN A O 1
ATOM 786 N N . GLY A 1 100 ? 8.840 -4.795 -9.148 1.00 82.00 100 GLY A N 1
ATOM 787 C CA . GLY A 1 100 ? 7.541 -5.084 -9.753 1.00 82.00 100 GLY A CA 1
ATOM 788 C C . GLY A 1 100 ? 6.979 -3.929 -10.593 1.00 82.00 100 GLY A C 1
ATOM 789 O O . GLY A 1 100 ? 5.845 -4.020 -11.064 1.00 82.00 100 GLY A O 1
ATOM 790 N N . ASN A 1 101 ? 7.761 -2.872 -10.814 1.00 86.94 101 ASN A N 1
ATOM 791 C CA . ASN A 1 101 ? 7.401 -1.676 -11.576 1.00 86.94 101 ASN A CA 1
ATOM 792 C C . ASN A 1 101 ? 7.698 -1.903 -13.067 1.00 86.94 101 ASN A C 1
ATOM 794 O O . ASN A 1 101 ? 8.636 -1.352 -13.643 1.00 86.94 101 ASN A O 1
ATOM 798 N N . GLN A 1 102 ? 6.935 -2.809 -13.688 1.00 90.25 102 GLN A N 1
ATOM 799 C CA . GLN A 1 102 ? 7.214 -3.250 -15.060 1.00 90.25 102 GLN A CA 1
ATOM 800 C C . GLN A 1 102 ? 7.001 -2.139 -16.097 1.00 90.25 102 GLN A C 1
ATOM 802 O O . GLN A 1 102 ? 7.713 -2.107 -17.093 1.00 90.25 102 GLN A O 1
ATOM 807 N N . GLN A 1 103 ? 6.080 -1.199 -15.859 1.00 92.50 103 GLN A N 1
ATOM 808 C CA . GLN A 1 103 ? 5.832 -0.087 -16.782 1.00 92.50 103 GLN A CA 1
ATOM 809 C C . GLN A 1 103 ? 7.040 0.859 -16.862 1.00 92.50 103 GLN A C 1
ATOM 811 O O . GLN A 1 103 ? 7.453 1.266 -17.946 1.00 92.50 103 GLN A O 1
ATOM 816 N N . GLU A 1 104 ? 7.636 1.176 -15.716 1.00 93.81 104 GLU A N 1
ATOM 817 C CA . GLU A 1 104 ? 8.842 1.990 -15.604 1.00 93.81 104 GLU A CA 1
ATOM 818 C C . GLU A 1 104 ? 10.055 1.260 -16.190 1.00 93.81 104 GLU A C 1
ATOM 820 O O . GLU A 1 104 ? 10.852 1.868 -16.905 1.00 93.81 104 GLU A O 1
ATOM 825 N N . SER A 1 105 ? 10.149 -0.057 -15.966 1.00 94.31 105 SER A N 1
ATOM 826 C CA . SER A 1 105 ? 11.154 -0.920 -16.600 1.00 94.31 105 SER A CA 1
ATOM 827 C C . SER A 1 105 ? 11.051 -0.881 -18.135 1.00 94.31 105 SER A C 1
ATOM 829 O O . SER A 1 105 ? 12.045 -0.648 -18.820 1.00 94.31 105 SER A O 1
ATOM 831 N N . ILE A 1 106 ? 9.839 -0.998 -18.687 1.00 95.62 106 ILE A N 1
ATOM 832 C CA . ILE A 1 106 ? 9.581 -0.864 -20.130 1.00 95.62 106 ILE A CA 1
ATOM 833 C C . ILE A 1 106 ? 10.021 0.516 -20.626 1.00 95.62 106 ILE A C 1
ATOM 835 O O . ILE A 1 106 ? 10.786 0.608 -21.585 1.00 95.62 106 ILE A O 1
ATOM 839 N N . SER A 1 107 ? 9.585 1.583 -19.950 1.00 96.50 107 SER A N 1
ATOM 840 C CA . SER A 1 107 ? 9.885 2.959 -20.351 1.00 96.50 107 SER A CA 1
ATOM 841 C C . SER A 1 107 ? 11.388 3.239 -20.391 1.00 96.50 107 SER A C 1
ATOM 843 O O . SER A 1 107 ? 11.864 3.869 -21.335 1.00 96.50 107 SER A O 1
ATOM 845 N N . ILE A 1 108 ? 12.145 2.787 -19.385 1.00 95.88 108 ILE A N 1
ATOM 846 C CA . ILE A 1 108 ? 13.587 3.052 -19.316 1.00 95.88 108 ILE A CA 1
ATOM 847 C C . ILE A 1 108 ? 14.362 2.220 -20.344 1.00 95.88 108 ILE A C 1
ATOM 849 O O . ILE A 1 108 ? 15.300 2.728 -20.960 1.00 95.88 108 ILE A O 1
ATOM 853 N N . CYS A 1 109 ? 13.940 0.978 -20.606 1.00 94.19 109 CYS A N 1
ATOM 854 C CA . CYS A 1 109 ? 14.531 0.153 -21.658 1.00 94.19 109 CYS A CA 1
ATOM 855 C C . CYS A 1 109 ? 14.252 0.730 -23.055 1.00 94.19 109 CYS A C 1
ATOM 857 O O . CYS A 1 109 ? 15.165 0.804 -23.877 1.00 94.19 109 CYS A O 1
ATOM 859 N N . GLU A 1 110 ? 13.028 1.195 -23.322 1.00 95.00 110 GLU A N 1
ATOM 860 C CA . GLU A 1 110 ? 12.684 1.872 -24.580 1.00 95.00 110 GLU A CA 1
ATOM 861 C C . GLU A 1 110 ? 13.451 3.186 -24.749 1.00 95.00 110 GLU A C 1
ATOM 863 O O . GLU A 1 110 ? 13.899 3.491 -25.856 1.00 95.00 110 GLU A O 1
ATOM 868 N N . GLN A 1 111 ? 13.664 3.940 -23.665 1.00 93.62 111 GLN A N 1
ATOM 869 C CA . GLN A 1 111 ? 14.524 5.120 -23.685 1.00 93.62 111 GLN A CA 1
ATOM 870 C C . GLN A 1 111 ? 15.959 4.742 -24.074 1.00 93.62 111 GLN A C 1
ATOM 872 O O . GLN A 1 111 ? 16.496 5.326 -25.013 1.00 93.62 111 GLN A O 1
ATOM 877 N N . GLY A 1 112 ? 16.551 3.727 -23.437 1.00 91.56 112 GLY A N 1
ATOM 878 C CA . GLY A 1 112 ? 17.881 3.229 -23.801 1.00 91.56 112 GLY A CA 1
ATOM 879 C C . GLY A 1 112 ? 17.971 2.851 -25.284 1.00 91.56 112 GLY A C 1
ATOM 880 O O . GLY A 1 112 ? 18.852 3.321 -25.997 1.00 91.56 112 GLY A O 1
ATOM 881 N N . LEU A 1 113 ? 17.000 2.098 -25.805 1.00 91.12 113 LEU A N 1
ATOM 882 C CA . LEU A 1 113 ? 16.977 1.695 -27.219 1.00 91.12 113 LEU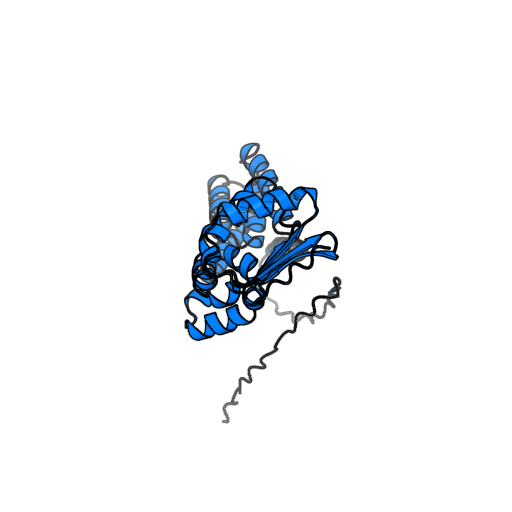 A CA 1
ATOM 883 C C . LEU A 1 113 ? 16.869 2.864 -28.214 1.00 91.12 113 LEU A C 1
ATOM 885 O O . LEU A 1 113 ? 17.237 2.689 -29.377 1.00 91.12 113 LEU A O 1
ATOM 889 N N . ARG A 1 114 ? 16.368 4.033 -27.788 1.00 88.94 114 ARG A N 1
ATOM 890 C CA . ARG A 1 114 ? 16.329 5.261 -28.604 1.00 88.94 114 ARG A CA 1
ATOM 891 C C . ARG A 1 114 ? 17.661 6.008 -28.602 1.00 88.94 114 ARG A C 1
ATOM 893 O O . ARG A 1 114 ? 18.024 6.569 -29.630 1.00 88.94 114 ARG A O 1
ATOM 900 N N . TYR A 1 115 ? 18.367 6.027 -27.470 1.00 81.88 115 TYR A N 1
ATOM 901 C CA . TYR A 1 115 ? 19.650 6.727 -27.335 1.00 81.88 115 TYR A CA 1
ATOM 902 C C . TYR A 1 115 ? 20.838 5.921 -27.887 1.00 81.88 115 TYR A C 1
ATOM 904 O O . TYR A 1 115 ? 21.838 6.520 -28.278 1.00 81.88 115 TYR A O 1
ATOM 912 N N . PHE A 1 116 ? 20.733 4.588 -27.979 1.00 74.19 116 PHE A N 1
ATOM 913 C CA . PHE A 1 116 ? 21.835 3.722 -28.417 1.00 74.19 116 PHE A CA 1
ATOM 914 C C . PHE A 1 116 ? 21.635 3.100 -29.795 1.00 74.19 116 PHE A C 1
ATOM 916 O O . PHE A 1 116 ? 20.761 2.254 -30.003 1.00 74.19 116 PHE A O 1
ATOM 923 N N . SER A 1 117 ? 22.531 3.456 -30.717 1.00 60.94 117 SER A N 1
ATOM 924 C CA . SER A 1 117 ? 22.613 2.894 -32.070 1.00 60.94 117 SER A CA 1
ATOM 925 C C . SER A 1 117 ? 23.865 2.043 -32.330 1.00 60.94 117 SER A C 1
ATOM 927 O O . SER A 1 117 ? 23.909 1.363 -33.350 1.00 60.94 117 SER A O 1
ATOM 929 N N . SER A 1 118 ? 24.869 2.047 -31.443 1.00 64.81 118 SER A N 1
ATOM 930 C CA . SER A 1 118 ? 26.239 1.629 -31.792 1.00 64.81 118 SER A CA 1
ATOM 931 C C . SER A 1 118 ? 26.717 0.277 -31.236 1.00 64.81 118 SER A C 1
ATOM 933 O O . SER A 1 118 ? 27.510 -0.379 -31.905 1.00 64.81 118 SER A O 1
ATOM 935 N N . SER A 1 119 ? 26.251 -0.176 -30.064 1.00 79.00 119 SER A N 1
ATOM 936 C CA . SER A 1 119 ? 26.644 -1.476 -29.477 1.00 79.00 119 SER A CA 1
ATOM 937 C C . SER A 1 119 ? 25.556 -2.527 -29.704 1.00 79.00 119 SER A C 1
ATOM 939 O O . SER A 1 119 ? 24.442 -2.398 -29.190 1.00 79.00 119 SER A O 1
ATOM 941 N N . MET A 1 120 ? 25.859 -3.567 -30.489 1.00 80.31 120 MET A N 1
ATOM 942 C CA . MET A 1 120 ? 24.911 -4.652 -30.777 1.00 80.31 120 MET A CA 1
ATOM 943 C C . MET A 1 120 ? 24.595 -5.485 -29.525 1.00 80.31 120 MET A C 1
ATOM 945 O O . MET A 1 120 ? 23.450 -5.889 -29.339 1.00 80.31 120 MET A O 1
ATOM 949 N N . GLU A 1 121 ? 25.577 -5.697 -28.647 1.00 84.62 121 GLU A N 1
ATOM 950 C CA . GLU A 1 121 ? 25.438 -6.534 -27.449 1.00 84.62 121 GLU A CA 1
ATOM 951 C C . GLU A 1 121 ? 24.537 -5.880 -26.391 1.00 84.62 121 GLU A C 1
ATOM 953 O O . GLU A 1 121 ? 23.541 -6.470 -25.971 1.00 84.62 121 GLU A O 1
ATOM 958 N N . ASP A 1 122 ? 24.791 -4.617 -26.043 1.00 81.38 122 ASP A N 1
ATOM 959 C CA . ASP A 1 122 ? 23.964 -3.885 -25.074 1.00 81.38 122 ASP A CA 1
ATOM 960 C C . ASP A 1 122 ? 22.522 -3.704 -25.561 1.00 81.38 122 ASP A C 1
ATOM 962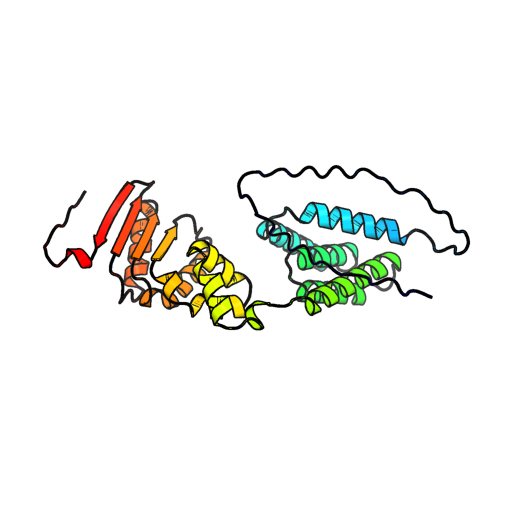 O O . ASP A 1 122 ? 21.562 -3.748 -24.784 1.00 81.38 122 ASP A O 1
ATOM 966 N N . ARG A 1 123 ? 22.355 -3.522 -26.875 1.00 87.31 123 ARG A N 1
ATOM 967 C CA . ARG A 1 123 ? 21.043 -3.416 -27.510 1.00 87.31 123 ARG A CA 1
ATOM 968 C C . ARG A 1 123 ? 20.253 -4.719 -27.380 1.00 87.31 123 ARG A C 1
ATOM 970 O O . ARG A 1 123 ? 19.057 -4.655 -27.098 1.00 87.31 123 ARG A O 1
ATOM 977 N N . LEU A 1 124 ? 20.899 -5.878 -27.540 1.00 90.38 124 LEU A N 1
ATOM 978 C CA . LEU A 1 124 ? 20.264 -7.183 -27.326 1.00 90.38 124 LEU A CA 1
ATOM 979 C C . LEU A 1 124 ? 19.837 -7.359 -25.866 1.00 90.38 124 LEU A C 1
ATOM 981 O O . LEU A 1 124 ? 18.707 -7.776 -25.611 1.00 90.38 124 LEU A O 1
ATOM 985 N N . VAL A 1 125 ? 20.687 -6.970 -24.909 1.00 89.56 125 VAL A N 1
ATOM 986 C CA . VAL A 1 125 ? 20.341 -7.029 -23.480 1.00 89.56 125 VAL A CA 1
ATOM 987 C C . VAL A 1 125 ? 19.143 -6.127 -23.168 1.00 89.56 125 VAL A C 1
ATOM 989 O O . VAL A 1 125 ? 18.206 -6.564 -22.499 1.00 89.56 125 VAL A O 1
ATOM 992 N N . LEU A 1 126 ? 19.110 -4.898 -23.693 1.00 90.25 126 LEU A N 1
ATOM 993 C CA . LEU A 1 126 ? 17.969 -3.989 -23.530 1.00 90.25 126 LEU A CA 1
ATOM 994 C C . LEU A 1 126 ? 16.679 -4.541 -24.149 1.00 90.25 126 LEU A C 1
ATOM 996 O O . LEU A 1 126 ? 15.620 -4.445 -23.531 1.00 90.25 126 LEU A O 1
ATOM 1000 N N . GLN A 1 127 ? 16.750 -5.136 -25.344 1.00 93.25 127 GLN A N 1
ATOM 1001 C CA . GLN A 1 127 ? 15.597 -5.782 -25.981 1.00 93.25 127 GLN A CA 1
ATOM 1002 C C . GLN A 1 127 ? 15.090 -6.972 -25.164 1.00 93.25 127 GLN A C 1
ATOM 1004 O O . GLN A 1 127 ? 13.880 -7.133 -25.002 1.00 93.25 127 GLN A O 1
ATOM 1009 N N . GLN A 1 128 ? 15.999 -7.774 -24.608 1.00 92.12 128 GLN A N 1
ATOM 1010 C CA . GLN A 1 128 ? 15.642 -8.895 -23.748 1.00 92.12 128 GLN A CA 1
ATOM 1011 C C . GLN A 1 128 ? 14.972 -8.418 -22.453 1.00 92.12 128 GLN A C 1
ATOM 1013 O O . GLN A 1 128 ? 13.922 -8.947 -22.087 1.00 92.12 128 GLN A O 1
ATOM 1018 N N . GLN A 1 129 ? 15.524 -7.400 -21.781 1.00 90.00 129 GLN A N 1
ATOM 1019 C CA . GLN A 1 129 ? 14.896 -6.820 -20.588 1.00 90.00 129 GLN A CA 1
ATOM 1020 C C . GLN A 1 129 ? 13.516 -6.239 -20.904 1.00 90.00 129 GLN A C 1
ATOM 1022 O O . GLN A 1 129 ? 12.568 -6.479 -20.160 1.00 90.00 129 GLN A O 1
ATOM 1027 N N . LEU A 1 130 ? 13.380 -5.540 -22.033 1.00 94.31 130 LEU A N 1
ATOM 1028 C CA . LEU A 1 130 ? 12.104 -5.004 -22.496 1.00 94.31 130 LEU A CA 1
ATOM 1029 C C . LEU A 1 130 ? 11.067 -6.113 -22.717 1.00 94.31 130 LEU A C 1
ATOM 1031 O O . LEU A 1 130 ? 9.929 -5.983 -22.269 1.00 94.31 130 LEU A O 1
ATOM 1035 N N . TYR A 1 131 ? 11.456 -7.200 -23.388 1.00 94.06 131 TYR A N 1
ATOM 1036 C CA . TYR A 1 131 ? 10.592 -8.361 -23.602 1.00 94.06 131 TYR A CA 1
ATOM 1037 C C . TYR A 1 131 ? 10.147 -8.975 -22.269 1.00 94.06 131 TYR A C 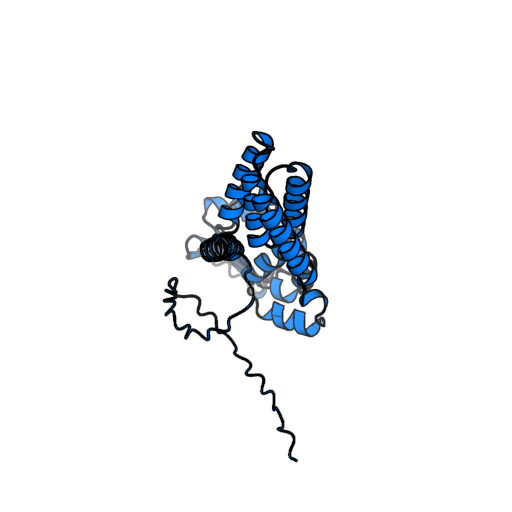1
ATOM 1039 O O . TYR A 1 131 ? 8.951 -9.142 -22.040 1.00 94.06 131 TYR A O 1
ATOM 1047 N N . MET A 1 132 ? 11.089 -9.229 -21.354 1.00 90.75 132 MET A N 1
ATOM 1048 C CA . MET A 1 132 ? 10.781 -9.781 -20.031 1.00 90.75 132 MET A CA 1
ATOM 1049 C C . MET A 1 132 ? 9.860 -8.863 -19.220 1.00 90.75 132 MET A C 1
ATOM 1051 O O . MET A 1 132 ? 8.962 -9.345 -18.533 1.00 90.75 132 MET A O 1
ATOM 1055 N N . ALA A 1 133 ? 10.059 -7.545 -19.286 1.00 90.75 133 ALA A N 1
ATOM 1056 C CA . ALA A 1 133 ? 9.212 -6.584 -18.591 1.00 90.75 133 ALA A CA 1
ATOM 1057 C C . ALA A 1 133 ? 7.785 -6.560 -19.168 1.00 90.75 133 ALA A C 1
ATOM 1059 O O . ALA A 1 133 ? 6.826 -6.545 -18.396 1.00 90.75 133 ALA A O 1
ATOM 1060 N N . LYS A 1 134 ? 7.630 -6.636 -20.500 1.00 92.88 134 LYS A N 1
ATOM 1061 C CA . LYS A 1 134 ? 6.321 -6.757 -21.174 1.00 92.88 134 LYS A CA 1
ATOM 1062 C C . LYS A 1 134 ? 5.607 -8.046 -20.787 1.00 92.88 134 LYS A C 1
ATOM 1064 O O . LYS A 1 134 ? 4.475 -7.993 -20.318 1.00 92.88 134 LYS A O 1
ATOM 1069 N N . GLU A 1 135 ? 6.301 -9.175 -20.856 1.00 90.81 135 GLU A N 1
ATOM 1070 C CA . GLU A 1 135 ? 5.753 -10.470 -20.452 1.00 90.81 135 GLU A CA 1
ATOM 1071 C C . GLU A 1 135 ? 5.332 -10.475 -18.971 1.00 90.81 135 GLU A C 1
ATOM 1073 O O . GLU A 1 135 ? 4.256 -10.957 -18.621 1.00 90.81 135 GLU A O 1
ATOM 1078 N N . ARG A 1 136 ? 6.143 -9.898 -18.074 1.00 85.44 136 ARG A N 1
ATOM 1079 C CA . ARG A 1 136 ? 5.798 -9.771 -16.646 1.00 85.44 136 ARG A CA 1
ATOM 1080 C C . ARG A 1 136 ? 4.616 -8.841 -16.404 1.00 85.44 136 ARG A C 1
ATOM 1082 O O . ARG A 1 136 ? 3.851 -9.088 -15.474 1.00 85.44 136 ARG A O 1
ATOM 1089 N N . LEU A 1 137 ? 4.482 -7.776 -17.192 1.00 86.62 137 LEU A N 1
ATOM 1090 C CA . LEU A 1 137 ? 3.344 -6.865 -17.117 1.00 86.62 137 LEU A CA 1
ATOM 1091 C C . LEU A 1 137 ? 2.054 -7.574 -17.546 1.00 86.62 137 LEU A C 1
ATOM 1093 O O . LEU A 1 137 ? 1.058 -7.490 -16.835 1.00 86.62 137 LEU A O 1
ATOM 1097 N N . GLU A 1 138 ? 2.094 -8.318 -18.651 1.00 85.38 138 GLU A N 1
ATOM 1098 C CA . GLU A 1 138 ? 0.964 -9.111 -19.155 1.00 85.38 138 GLU A CA 1
ATOM 1099 C C . GLU A 1 138 ? 0.567 -10.229 -18.185 1.00 85.38 138 GLU A C 1
ATOM 1101 O O . GLU A 1 138 ? -0.615 -10.477 -17.954 1.00 85.38 138 GLU A O 1
ATOM 1106 N N . ARG A 1 139 ? 1.554 -10.870 -17.548 1.00 78.62 139 ARG A N 1
ATOM 1107 C CA . ARG A 1 139 ? 1.339 -11.902 -16.523 1.00 78.62 139 ARG A CA 1
ATOM 1108 C C . ARG A 1 139 ? 0.939 -11.346 -15.161 1.00 78.62 139 ARG A C 1
ATOM 1110 O O . ARG A 1 139 ? 0.691 -12.141 -14.253 1.00 78.62 139 ARG A O 1
ATOM 1117 N N . ARG A 1 140 ? 0.899 -10.022 -14.969 1.00 69.50 140 ARG A N 1
ATOM 1118 C CA . ARG A 1 140 ? 0.532 -9.408 -13.688 1.00 69.50 140 ARG A CA 1
ATOM 1119 C C . ARG A 1 140 ? -0.976 -9.556 -13.473 1.00 69.50 140 ARG A C 1
ATOM 1121 O O . ARG A 1 140 ? -1.754 -8.620 -13.619 1.00 69.50 140 ARG A O 1
ATOM 1128 N N . VAL A 1 141 ? -1.385 -10.770 -13.122 1.00 66.88 141 VAL A N 1
ATOM 1129 C CA . VAL A 1 141 ? -2.748 -11.082 -12.719 1.00 66.88 141 VAL A CA 1
ATOM 1130 C C . VAL A 1 141 ? -2.912 -10.560 -11.305 1.00 66.88 141 VAL A C 1
ATOM 1132 O O . VAL A 1 141 ? -2.435 -11.143 -10.332 1.00 66.88 141 VAL A O 1
ATOM 1135 N N . ASP A 1 142 ? -3.587 -9.427 -11.191 1.00 73.25 142 ASP A N 1
ATOM 1136 C CA . ASP A 1 142 ? -4.186 -9.032 -9.933 1.00 73.25 142 ASP A CA 1
ATOM 1137 C C . ASP A 1 142 ? -5.305 -10.024 -9.613 1.00 73.25 142 ASP A C 1
ATOM 1139 O O . ASP A 1 142 ? -6.462 -9.838 -9.990 1.00 73.25 142 ASP A O 1
ATOM 1143 N N . PHE A 1 143 ? -4.941 -11.142 -8.986 1.00 78.62 143 PHE A N 1
ATOM 1144 C CA . PHE A 1 143 ? -5.880 -12.233 -8.752 1.00 78.62 143 PHE A CA 1
ATOM 1145 C C . PHE A 1 143 ? -7.077 -11.756 -7.929 1.00 78.62 143 PHE A C 1
ATOM 1147 O O . PHE A 1 143 ? -8.189 -12.212 -8.171 1.00 78.62 143 PHE A O 1
ATOM 1154 N N . LEU A 1 144 ? -6.894 -10.778 -7.030 1.00 80.50 144 LEU A N 1
ATOM 1155 C CA . LEU A 1 144 ? -7.999 -10.199 -6.270 1.00 80.50 144 LEU A CA 1
ATOM 1156 C C . LEU A 1 144 ? -9.001 -9.461 -7.153 1.00 80.50 144 LEU A C 1
ATOM 1158 O O . LEU A 1 144 ? -10.173 -9.400 -6.782 1.00 80.50 144 LEU A O 1
ATOM 1162 N N . TYR A 1 145 ? -8.582 -8.906 -8.293 1.00 80.50 145 TYR A N 1
ATOM 1163 C CA . TYR A 1 145 ? -9.500 -8.302 -9.257 1.00 80.50 145 TYR A CA 1
ATOM 1164 C C . TYR A 1 145 ? -10.437 -9.346 -9.877 1.00 80.50 145 TYR A C 1
ATOM 1166 O O . TYR A 1 145 ? -11.617 -9.067 -10.059 1.00 80.50 145 TYR A O 1
ATOM 1174 N N . GLN A 1 146 ? -9.930 -10.551 -10.148 1.00 82.75 146 GLN A N 1
ATOM 1175 C CA . GLN A 1 146 ? -10.700 -11.644 -10.756 1.00 82.75 146 GLN A CA 1
ATOM 1176 C C . GLN A 1 146 ? -11.422 -12.525 -9.726 1.00 82.75 146 GLN A C 1
ATOM 1178 O O . GLN A 1 146 ? -12.282 -13.326 -10.084 1.00 82.75 146 GLN A O 1
ATOM 1183 N N . CYS A 1 147 ? -11.072 -12.399 -8.447 1.00 85.75 147 CYS A N 1
ATOM 1184 C CA . CYS A 1 147 ? -11.601 -13.248 -7.393 1.00 85.75 147 CYS A CA 1
ATOM 1185 C C . CYS A 1 147 ? -12.995 -12.773 -6.927 1.00 85.75 147 CYS A C 1
ATOM 1187 O O . CYS A 1 147 ? -13.163 -11.566 -6.681 1.00 85.75 147 CYS A O 1
ATOM 1189 N N . PRO A 1 148 ? -13.969 -13.694 -6.750 1.00 90.81 148 PRO A N 1
ATOM 1190 C CA . PRO A 1 148 ? -15.261 -13.391 -6.138 1.00 90.81 148 PRO A CA 1
ATOM 1191 C C . PRO A 1 148 ? -15.110 -12.694 -4.784 1.00 90.81 148 PRO A C 1
ATOM 1193 O O . PRO A 1 148 ? -14.129 -12.908 -4.065 1.00 90.81 148 PRO A O 1
ATOM 1196 N N . TYR A 1 149 ? -16.080 -11.847 -4.441 1.00 87.94 149 TYR A N 1
ATOM 1197 C CA . TYR A 1 149 ? -16.024 -11.015 -3.239 1.00 87.94 149 TYR A CA 1
ATOM 1198 C C . TYR A 1 149 ? -15.846 -11.855 -1.968 1.00 87.94 149 TYR A C 1
ATOM 1200 O O . TYR A 1 149 ? -15.020 -11.521 -1.128 1.00 87.94 149 TYR A O 1
ATOM 1208 N N . GLU A 1 150 ? -16.524 -12.995 -1.886 1.00 92.06 150 GLU A N 1
ATOM 1209 C CA . GLU A 1 150 ? -16.529 -13.902 -0.739 1.00 92.06 150 GLU A CA 1
ATOM 1210 C C . GLU A 1 150 ? -15.138 -14.479 -0.460 1.00 92.06 150 GLU A C 1
ATOM 1212 O O . GLU A 1 150 ? -14.692 -14.527 0.685 1.00 92.06 150 GLU A O 1
ATOM 1217 N N . ILE A 1 151 ? -14.413 -14.870 -1.512 1.00 93.12 151 ILE A N 1
ATOM 1218 C CA . ILE A 1 151 ? -13.053 -15.402 -1.378 1.00 93.12 151 ILE A CA 1
ATOM 1219 C C . ILE A 1 151 ? -12.097 -14.296 -0.936 1.00 93.12 151 ILE A C 1
ATOM 1221 O O . ILE A 1 151 ? -11.246 -14.518 -0.078 1.00 93.12 151 ILE A O 1
ATOM 1225 N N . VAL A 1 152 ? -12.257 -13.088 -1.481 1.00 91.38 152 VAL A N 1
ATOM 1226 C CA . VAL A 1 152 ? -11.476 -11.924 -1.052 1.00 91.38 152 VAL A CA 1
ATOM 1227 C C . VAL A 1 152 ? -11.727 -11.609 0.421 1.00 91.38 152 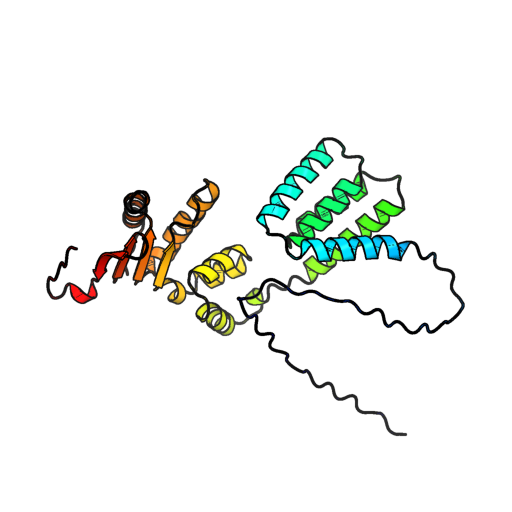VAL A C 1
ATOM 1229 O O . VAL A 1 152 ? -10.763 -11.421 1.157 1.00 91.38 152 VAL A O 1
ATOM 1232 N N . CYS A 1 153 ? -12.985 -11.587 0.862 1.00 90.56 153 CYS A N 1
ATOM 1233 C CA . CYS A 1 153 ? -13.341 -11.392 2.266 1.00 90.56 153 CYS A CA 1
ATOM 1234 C C . CYS A 1 153 ? -12.709 -12.456 3.157 1.00 90.56 153 CYS A C 1
ATOM 1236 O O . CYS A 1 153 ? -12.102 -12.100 4.158 1.00 90.56 153 CYS A O 1
ATOM 1238 N N . ASN A 1 154 ? -12.764 -13.729 2.756 1.00 93.44 154 ASN A N 1
ATOM 1239 C CA . ASN A 1 154 ? -12.151 -14.823 3.505 1.00 93.44 154 ASN A CA 1
ATOM 1240 C C . ASN A 1 154 ? -10.619 -14.720 3.578 1.00 93.44 154 ASN A C 1
ATOM 1242 O O . ASN A 1 154 ? -10.025 -15.141 4.559 1.00 93.44 154 ASN A O 1
ATOM 1246 N N . ILE A 1 155 ? -9.951 -14.171 2.559 1.00 92.88 155 ILE A N 1
ATOM 1247 C CA . ILE A 1 155 ? -8.504 -13.907 2.626 1.00 92.88 155 ILE A CA 1
ATOM 1248 C C . ILE A 1 155 ? -8.230 -12.741 3.577 1.00 92.88 155 ILE A C 1
ATOM 1250 O O . ILE A 1 155 ? -7.360 -12.836 4.440 1.00 92.88 155 ILE A O 1
ATOM 1254 N N . ILE A 1 156 ? -8.965 -11.637 3.419 1.00 93.44 156 ILE A N 1
ATOM 1255 C CA . ILE A 1 156 ? -8.771 -10.425 4.219 1.00 93.44 156 ILE A CA 1
ATOM 1256 C C . ILE A 1 156 ? -9.078 -10.704 5.692 1.00 93.44 156 ILE A C 1
ATOM 1258 O O . ILE A 1 156 ? -8.332 -10.242 6.544 1.00 93.44 156 ILE A O 1
ATOM 1262 N N . SER A 1 157 ? -10.090 -11.511 6.008 1.00 92.62 157 SER A N 1
ATOM 1263 C CA . SER A 1 157 ? -10.461 -11.852 7.386 1.00 92.62 157 SER A CA 1
ATOM 1264 C C . SER A 1 157 ? -9.374 -12.603 8.160 1.00 92.62 157 SER A C 1
ATOM 1266 O O . SER A 1 157 ? -9.463 -12.691 9.378 1.00 92.62 157 SER A O 1
ATOM 1268 N N . GLN A 1 158 ? -8.367 -13.157 7.477 1.00 93.31 158 GLN A N 1
ATOM 1269 C CA . GLN A 1 158 ? -7.219 -13.829 8.102 1.00 93.31 158 GLN A CA 1
ATOM 1270 C C . GLN A 1 158 ? -6.039 -12.878 8.351 1.00 93.31 158 GLN A C 1
ATOM 1272 O O . GLN A 1 158 ? -5.008 -13.294 8.879 1.00 93.31 158 GLN A O 1
ATOM 1277 N N . LEU A 1 159 ? -6.141 -11.617 7.923 1.00 92.12 159 LEU A N 1
ATOM 1278 C CA . LEU A 1 159 ? -5.086 -10.625 8.086 1.00 92.12 159 LEU A CA 1
ATOM 1279 C C . LEU A 1 159 ? -5.260 -9.873 9.406 1.00 92.12 159 LEU A C 1
ATOM 1281 O O . LEU A 1 159 ? -6.360 -9.460 9.762 1.00 92.12 159 LEU A O 1
ATOM 1285 N N . ASP A 1 160 ? -4.146 -9.603 10.083 1.00 88.69 160 ASP A N 1
ATOM 1286 C CA . ASP A 1 160 ? -4.123 -8.599 11.142 1.00 88.69 160 ASP A CA 1
ATOM 1287 C C . ASP A 1 160 ? -4.162 -7.176 10.545 1.00 88.69 160 ASP A C 1
ATOM 1289 O O . ASP A 1 160 ? -3.849 -6.942 9.369 1.00 88.69 160 ASP A O 1
ATOM 1293 N N . SER A 1 161 ? -4.515 -6.186 11.368 1.00 85.88 161 SER A N 1
ATOM 1294 C CA . SER A 1 161 ? -4.606 -4.780 10.939 1.00 85.88 161 SER A CA 1
ATOM 1295 C C . SER A 1 161 ? -3.296 -4.255 10.328 1.00 85.88 161 SER A C 1
ATOM 1297 O O . SER A 1 161 ? -3.301 -3.423 9.413 1.00 85.88 161 SER A O 1
ATOM 1299 N N . LYS A 1 162 ? -2.147 -4.780 10.770 1.00 85.31 162 LYS A N 1
ATOM 1300 C CA . LYS A 1 162 ? -0.821 -4.445 10.239 1.00 85.31 162 LYS A CA 1
ATOM 1301 C C . LYS A 1 162 ? -0.600 -4.988 8.824 1.00 85.31 162 LYS A C 1
ATOM 1303 O O . LYS A 1 162 ? -0.083 -4.260 7.973 1.00 85.31 162 LYS A O 1
ATOM 1308 N N . SER A 1 163 ? -0.974 -6.233 8.557 1.00 88.75 163 SER A N 1
ATOM 1309 C CA . SER A 1 163 ? -0.852 -6.876 7.245 1.00 88.75 163 SER A CA 1
ATOM 1310 C C . SER A 1 163 ? -1.869 -6.292 6.270 1.00 88.75 163 SER A C 1
ATOM 1312 O O . SER A 1 163 ? -1.516 -5.973 5.134 1.00 88.75 163 SER A O 1
ATOM 1314 N N . ALA A 1 164 ? -3.091 -6.015 6.732 1.00 89.69 164 ALA A N 1
ATOM 1315 C CA . ALA A 1 164 ? -4.097 -5.267 5.978 1.00 89.69 164 ALA A CA 1
ATOM 1316 C C . ALA A 1 164 ? -3.562 -3.902 5.520 1.00 89.69 164 ALA A C 1
ATOM 1318 O O . ALA A 1 164 ? -3.702 -3.495 4.364 1.00 89.69 164 ALA A O 1
ATOM 1319 N N . MET A 1 165 ? -2.850 -3.217 6.414 1.00 85.94 165 MET A N 1
ATOM 1320 C CA . MET A 1 165 ? -2.206 -1.943 6.118 1.00 85.94 165 MET A CA 1
ATOM 1321 C C . MET A 1 165 ? -1.132 -2.020 5.034 1.00 85.94 165 MET A C 1
ATOM 1323 O O . MET A 1 165 ? -0.977 -1.075 4.253 1.00 85.94 165 MET A O 1
ATOM 1327 N N . GLN A 1 166 ? -0.390 -3.125 4.975 1.00 85.12 166 GLN A N 1
ATOM 1328 C CA . GLN A 1 166 ? 0.581 -3.379 3.910 1.00 85.12 166 GLN A CA 1
ATOM 1329 C C . GLN A 1 166 ? -0.126 -3.700 2.589 1.00 85.12 166 GLN A C 1
ATOM 1331 O O . GLN A 1 166 ? 0.271 -3.199 1.538 1.00 85.12 166 GLN A O 1
ATOM 1336 N N . CYS A 1 167 ? -1.227 -4.449 2.650 1.00 88.38 167 CYS A N 1
ATOM 1337 C CA . CYS A 1 167 ? -2.048 -4.811 1.499 1.00 88.38 167 CYS A CA 1
ATOM 1338 C C . CYS A 1 167 ? -2.610 -3.585 0.755 1.00 88.38 167 CYS A C 1
ATOM 1340 O O . CYS A 1 167 ? -2.669 -3.570 -0.473 1.00 88.38 167 CYS A O 1
ATOM 1342 N N . ILE A 1 168 ? -2.929 -2.503 1.472 1.00 86.62 168 ILE A N 1
ATOM 1343 C CA . ILE A 1 168 ? -3.373 -1.221 0.889 1.00 86.62 168 ILE A CA 1
ATOM 1344 C C . ILE A 1 168 ? -2.339 -0.592 -0.071 1.00 86.62 168 ILE A C 1
ATOM 1346 O O . ILE A 1 168 ? -2.705 0.238 -0.915 1.00 86.62 168 ILE A O 1
ATOM 1350 N N . ASP A 1 169 ? -1.055 -0.939 0.049 1.00 79.50 169 ASP A N 1
ATOM 1351 C CA . ASP A 1 169 ? 0.009 -0.442 -0.835 1.00 79.50 169 ASP A CA 1
ATOM 1352 C C . ASP A 1 169 ? 0.275 -1.330 -2.050 1.00 79.50 169 ASP A C 1
ATOM 1354 O O . ASP A 1 169 ? 0.951 -0.880 -2.971 1.00 79.50 169 ASP A O 1
ATOM 1358 N N . VAL A 1 170 ? -0.270 -2.550 -2.086 1.00 81.69 170 VAL A N 1
ATOM 1359 C CA . VAL A 1 170 ? 0.022 -3.533 -3.141 1.00 81.69 170 VAL A CA 1
ATOM 1360 C C . VAL A 1 170 ? -0.543 -3.085 -4.487 1.00 81.69 170 VAL A C 1
ATOM 1362 O O . VAL A 1 170 ? 0.178 -3.022 -5.481 1.00 81.69 170 VAL A O 1
ATOM 1365 N N . ALA A 1 171 ? -1.836 -2.758 -4.527 1.00 81.44 171 ALA A N 1
ATOM 1366 C CA . ALA A 1 171 ? -2.514 -2.279 -5.726 1.00 81.44 171 ALA A CA 1
ATOM 1367 C C . ALA A 1 171 ? -3.788 -1.498 -5.375 1.00 81.44 171 ALA A C 1
ATOM 1369 O O . ALA A 1 171 ? -4.296 -1.543 -4.252 1.00 81.44 171 ALA A O 1
ATOM 1370 N N . ARG A 1 172 ? -4.341 -0.778 -6.359 1.00 80.81 172 ARG A N 1
ATOM 1371 C CA . ARG A 1 172 ? -5.589 -0.014 -6.186 1.00 80.81 172 ARG A CA 1
ATOM 1372 C C . ARG A 1 172 ? -6.777 -0.912 -5.820 1.00 80.81 172 ARG A C 1
ATOM 1374 O O . ARG A 1 172 ? -7.579 -0.537 -4.975 1.00 80.81 172 ARG A O 1
ATOM 1381 N N . SER A 1 173 ? -6.883 -2.074 -6.446 1.00 84.56 173 SER A N 1
ATOM 1382 C CA . SER A 1 173 ? -7.892 -3.105 -6.168 1.00 84.56 173 SER A CA 1
ATOM 1383 C C . SER A 1 173 ? -7.819 -3.626 -4.731 1.00 84.56 173 SER A C 1
ATOM 1385 O O . SER A 1 173 ? -8.835 -3.640 -4.042 1.00 84.56 173 SER A O 1
ATOM 1387 N N . TRP A 1 174 ? -6.615 -3.978 -4.267 1.00 90.19 174 TRP A N 1
ATOM 1388 C CA . TRP A 1 174 ? -6.331 -4.395 -2.897 1.00 90.19 174 TRP A CA 1
ATOM 1389 C C . TRP A 1 174 ? -6.760 -3.317 -1.915 1.00 90.19 174 TRP A C 1
ATOM 1391 O O . TRP A 1 174 ? -7.511 -3.596 -0.989 1.00 90.19 174 TRP A O 1
ATOM 1401 N N . ARG A 1 175 ? -6.368 -2.063 -2.165 1.00 89.19 175 ARG A N 1
ATOM 1402 C CA . ARG A 1 175 ? -6.790 -0.919 -1.353 1.00 89.19 175 ARG A CA 1
ATOM 1403 C C . ARG A 1 175 ? -8.306 -0.822 -1.235 1.00 89.19 175 ARG A C 1
ATOM 1405 O O . ARG A 1 175 ? -8.801 -0.683 -0.127 1.00 89.19 175 ARG A O 1
ATOM 1412 N N . LEU A 1 176 ? -9.033 -0.886 -2.350 1.00 89.62 176 LEU A N 1
ATOM 1413 C CA . LEU A 1 176 ? -10.494 -0.782 -2.332 1.00 89.62 176 LEU A CA 1
ATOM 1414 C C . LEU A 1 176 ? -11.136 -1.955 -1.581 1.00 89.62 176 LEU A C 1
ATOM 1416 O O . LEU A 1 176 ? -12.002 -1.735 -0.744 1.00 89.62 176 LEU A O 1
ATOM 1420 N N . LYS A 1 177 ? -10.687 -3.189 -1.835 1.00 92.19 177 LYS A N 1
ATOM 1421 C CA . LYS A 1 177 ? -11.230 -4.398 -1.197 1.00 92.19 177 LYS A CA 1
ATOM 1422 C C . LYS A 1 177 ? -10.954 -4.433 0.310 1.00 92.19 177 LYS A C 1
ATOM 1424 O O . LYS A 1 177 ? -11.864 -4.703 1.081 1.00 92.19 177 LYS A O 1
ATOM 1429 N N . VAL A 1 178 ? -9.735 -4.091 0.724 1.00 93.19 178 VAL A N 1
ATOM 1430 C CA . VAL A 1 178 ? -9.317 -4.062 2.135 1.00 93.19 178 VAL A CA 1
ATOM 1431 C C . VAL A 1 178 ? -9.995 -2.929 2.905 1.00 93.19 178 VAL A C 1
ATOM 1433 O O . VAL A 1 178 ? -10.455 -3.148 4.019 1.00 93.19 178 VAL A O 1
ATOM 1436 N N . LEU A 1 179 ? -10.137 -1.737 2.317 1.00 91.25 179 LEU A N 1
ATOM 1437 C CA . LEU A 1 179 ? -10.859 -0.638 2.971 1.00 91.25 179 LEU A CA 1
ATOM 1438 C C . LEU A 1 179 ? -12.368 -0.896 3.081 1.00 91.25 179 LEU A C 1
ATOM 1440 O O . LEU A 1 179 ? -12.967 -0.486 4.067 1.00 91.25 179 LEU A O 1
ATOM 1444 N N . ASN A 1 180 ? -12.972 -1.584 2.107 1.00 91.44 180 ASN A N 1
ATOM 1445 C CA . ASN A 1 180 ? -14.404 -1.897 2.130 1.00 91.44 180 ASN A CA 1
ATOM 1446 C C . ASN A 1 180 ? -14.764 -3.069 3.054 1.00 91.44 180 ASN A C 1
ATOM 1448 O O . ASN A 1 180 ? -15.939 -3.260 3.355 1.00 91.44 180 ASN A O 1
ATOM 1452 N N . TYR A 1 181 ? -13.790 -3.874 3.480 1.00 93.62 181 TYR A N 1
ATOM 1453 C CA . TYR A 1 181 ? -14.029 -4.944 4.438 1.00 93.62 181 TYR A CA 1
ATOM 1454 C C . TYR A 1 181 ? -13.946 -4.379 5.857 1.00 93.62 181 TYR A C 1
ATOM 1456 O O . TYR A 1 181 ? -12.871 -4.297 6.437 1.00 93.62 181 TYR A O 1
ATOM 1464 N N . THR A 1 182 ? -15.076 -3.925 6.397 1.00 93.12 182 THR A N 1
ATOM 1465 C CA . THR A 1 182 ? -15.115 -3.139 7.642 1.00 93.12 182 THR A CA 1
ATOM 1466 C C . THR A 1 182 ? -14.698 -3.925 8.880 1.00 93.12 182 THR A C 1
ATOM 1468 O O . THR A 1 182 ? -14.131 -3.344 9.801 1.00 93.12 182 THR A O 1
ATOM 1471 N N . ASP A 1 183 ? -14.934 -5.239 8.897 1.00 93.06 183 ASP A N 1
ATOM 1472 C CA . ASP A 1 183 ? -14.702 -6.076 10.079 1.00 93.06 183 ASP A CA 1
ATOM 1473 C C . ASP A 1 183 ? -13.231 -6.136 10.502 1.00 93.06 183 ASP A C 1
ATOM 1475 O O . ASP A 1 183 ? -12.946 -6.177 11.693 1.00 93.06 183 ASP A O 1
ATOM 1479 N N . ILE A 1 184 ? -12.288 -6.046 9.558 1.00 94.25 184 ILE A N 1
ATOM 1480 C CA . ILE A 1 184 ? -10.850 -6.028 9.883 1.00 94.25 184 ILE A CA 1
ATOM 1481 C C . ILE A 1 184 ? -10.408 -4.751 10.609 1.00 94.25 184 ILE A C 1
ATOM 1483 O O . ILE A 1 184 ? -9.316 -4.697 11.170 1.00 94.25 184 ILE A O 1
ATOM 1487 N N . TRP A 1 185 ? -11.233 -3.703 10.571 1.00 94.81 185 TRP A N 1
ATOM 1488 C CA . TRP A 1 185 ? -10.930 -2.413 11.183 1.00 94.81 185 TRP A CA 1
ATOM 1489 C C . TRP A 1 185 ? -11.581 -2.231 12.548 1.00 94.81 185 TRP A C 1
ATOM 1491 O O . TRP A 1 185 ? -11.303 -1.220 13.189 1.00 94.81 185 TRP A O 1
ATOM 1501 N N . LYS A 1 186 ? -12.412 -3.182 12.999 1.00 94.94 186 LYS A N 1
ATOM 1502 C CA . LYS A 1 186 ? -13.034 -3.133 14.329 1.00 94.94 186 LYS A CA 1
ATOM 1503 C C . LYS A 1 186 ? -11.982 -3.066 15.425 1.00 94.94 186 LYS A C 1
ATOM 1505 O O . LYS A 1 186 ? -12.096 -2.227 16.310 1.00 94.94 186 LYS A O 1
ATOM 1510 N N . GLU A 1 187 ? -10.929 -3.866 15.296 1.00 93.88 187 GLU A N 1
ATOM 1511 C CA . GLU A 1 187 ? -9.757 -3.840 16.166 1.00 93.88 187 GLU A CA 1
ATOM 1512 C C . GLU A 1 187 ? -8.578 -3.195 15.432 1.00 93.88 187 GLU A C 1
ATOM 1514 O O . GLU A 1 187 ? -8.055 -3.726 14.445 1.00 93.88 187 GLU A O 1
ATOM 1519 N N . PHE A 1 188 ? -8.130 -2.032 15.904 1.00 92.50 188 PHE A N 1
ATOM 1520 C CA . PHE A 1 188 ? -7.061 -1.291 15.246 1.00 92.50 188 PHE A CA 1
ATOM 1521 C C . PHE A 1 188 ? -5.906 -0.967 16.191 1.00 92.50 188 PHE A C 1
ATOM 1523 O O . PHE A 1 188 ? -6.093 -0.406 17.268 1.00 92.50 188 PHE A O 1
ATOM 1530 N N . VAL A 1 189 ? -4.677 -1.270 15.752 1.00 90.75 189 VAL A N 1
ATOM 1531 C CA . VAL A 1 189 ? -3.462 -1.051 16.550 1.00 90.75 189 VAL A CA 1
ATOM 1532 C C . VAL A 1 189 ? -2.577 0.032 15.931 1.00 90.75 189 VAL A C 1
ATOM 1534 O O . VAL A 1 189 ? -2.011 -0.108 14.844 1.00 90.75 189 VAL A O 1
ATOM 1537 N N . LEU A 1 190 ? -2.395 1.126 16.665 1.00 88.25 190 LEU A N 1
ATOM 1538 C CA . LEU A 1 190 ? -1.500 2.229 16.338 1.00 88.25 190 LEU A CA 1
ATOM 1539 C C . LEU A 1 190 ? -0.135 2.040 17.005 1.00 88.25 190 LEU A C 1
ATOM 1541 O O . LEU A 1 190 ? 0.059 2.360 18.175 1.00 88.25 190 LEU A O 1
ATOM 1545 N N . HIS A 1 191 ? 0.863 1.600 16.237 1.00 84.06 191 HIS A N 1
ATOM 1546 C CA . HIS A 1 191 ? 2.241 1.498 16.726 1.00 84.06 191 HIS A CA 1
ATOM 1547 C C . HIS A 1 191 ? 3.052 2.788 16.515 1.00 84.06 191 HIS A C 1
ATOM 1549 O O . HIS A 1 191 ? 3.136 3.335 15.411 1.00 84.06 191 HIS A O 1
ATOM 1555 N N . SER A 1 192 ? 3.787 3.213 17.546 1.00 69.69 192 SER A N 1
ATOM 1556 C CA . SER A 1 192 ? 4.713 4.362 17.516 1.00 69.69 192 SER A CA 1
ATOM 1557 C C . SER A 1 192 ? 5.939 4.206 16.613 1.00 69.69 192 SER A C 1
ATOM 1559 O O . SER A 1 192 ? 6.675 5.181 16.404 1.00 69.69 192 SER A O 1
ATOM 1561 N N . GLY A 1 193 ? 6.126 3.009 16.048 1.00 59.28 193 GLY A N 1
ATOM 1562 C CA . GLY A 1 193 ? 7.121 2.678 15.028 1.00 59.28 193 GLY A CA 1
ATOM 1563 C C . GLY A 1 193 ? 6.715 3.041 13.596 1.00 59.28 193 GLY A C 1
ATOM 1564 O O . GLY A 1 193 ? 7.554 2.950 12.697 1.00 59.28 193 GLY A O 1
ATOM 1565 N N . ILE A 1 194 ? 5.477 3.501 13.357 1.00 54.91 194 ILE A N 1
ATOM 1566 C CA . ILE A 1 194 ? 5.091 4.107 12.075 1.00 54.91 194 ILE A CA 1
ATOM 1567 C C . ILE A 1 194 ? 5.816 5.459 11.976 1.00 54.91 194 ILE A C 1
ATOM 1569 O O . ILE A 1 194 ? 5.300 6.514 12.332 1.00 54.91 194 ILE A O 1
ATOM 1573 N N . SER A 1 195 ? 7.089 5.394 11.580 1.00 42.38 195 SER A N 1
ATOM 1574 C CA . SER A 1 195 ? 8.018 6.517 11.499 1.00 42.38 195 SER A CA 1
ATOM 1575 C C . SER A 1 195 ? 7.424 7.637 10.656 1.00 42.38 195 SER A C 1
ATOM 1577 O O . SER A 1 195 ? 7.080 7.447 9.492 1.00 42.38 195 SER A O 1
ATOM 1579 N N . THR A 1 196 ? 7.318 8.819 11.257 1.00 43.50 196 THR A N 1
ATOM 1580 C CA . THR A 1 196 ? 6.738 10.026 10.671 1.00 43.50 196 THR A CA 1
ATOM 1581 C C . THR A 1 196 ? 7.790 10.887 9.979 1.00 43.50 196 THR A C 1
ATOM 1583 O O . THR A 1 196 ? 7.761 12.107 10.115 1.00 43.50 196 THR A O 1
ATOM 1586 N N . ALA A 1 197 ? 8.704 10.289 9.213 1.00 40.31 197 ALA A N 1
ATOM 1587 C CA . ALA A 1 197 ? 9.336 11.043 8.134 1.00 40.31 197 ALA A CA 1
ATOM 1588 C C . ALA A 1 197 ? 8.213 11.460 7.161 1.00 40.31 197 ALA A C 1
ATOM 1590 O O . ALA A 1 197 ? 7.399 10.617 6.776 1.00 40.31 197 ALA A O 1
ATOM 1591 N N . GLY A 1 198 ? 8.110 12.756 6.843 1.00 48.09 198 GLY A N 1
ATOM 1592 C CA . GLY A 1 198 ? 6.873 13.476 6.471 1.00 48.09 198 GLY A CA 1
ATOM 1593 C C . GLY A 1 198 ? 5.867 12.806 5.517 1.00 48.09 198 GLY A C 1
ATOM 1594 O O . GLY A 1 198 ? 4.670 13.056 5.636 1.00 48.09 198 GLY A O 1
ATOM 1595 N N . LYS A 1 199 ? 6.294 11.897 4.632 1.00 51.62 199 LYS A N 1
ATOM 1596 C CA . LYS A 1 199 ? 5.409 11.153 3.715 1.00 51.62 199 LYS A CA 1
ATOM 1597 C C . LYS A 1 199 ? 4.538 10.092 4.412 1.00 51.62 199 LYS A C 1
ATOM 1599 O O . LYS A 1 199 ? 3.369 9.951 4.068 1.00 51.62 199 LYS A O 1
ATOM 1604 N N . LYS A 1 200 ? 5.054 9.386 5.427 1.00 58.03 200 LYS A N 1
ATOM 1605 C CA . LYS A 1 200 ? 4.300 8.330 6.142 1.00 58.03 200 LYS A CA 1
ATOM 1606 C C . LYS A 1 200 ? 3.204 8.891 7.055 1.00 58.03 200 LYS A C 1
ATOM 1608 O O . LYS A 1 200 ? 2.166 8.259 7.214 1.00 58.03 200 LYS A O 1
ATOM 1613 N N . LYS A 1 201 ? 3.391 10.111 7.581 1.00 63.22 201 LYS A N 1
ATOM 1614 C CA . LYS A 1 201 ? 2.397 10.811 8.418 1.00 63.22 201 LYS A CA 1
ATOM 1615 C C . LYS A 1 201 ? 1.077 11.025 7.671 1.00 63.22 201 LYS A C 1
ATOM 1617 O O . LYS A 1 201 ? 0.021 10.737 8.218 1.00 63.22 201 LYS A O 1
ATOM 1622 N N . LYS A 1 202 ? 1.148 11.495 6.420 1.00 69.94 202 LYS A N 1
ATOM 1623 C CA . LYS A 1 202 ? -0.041 11.813 5.616 1.00 69.94 202 LYS A CA 1
ATOM 1624 C C . LYS A 1 202 ? -0.898 10.573 5.356 1.00 69.94 202 LYS A C 1
ATOM 1626 O O . LYS A 1 202 ? -2.117 10.656 5.429 1.00 69.94 202 LYS A O 1
ATOM 1631 N N . LYS A 1 203 ? -0.258 9.422 5.128 1.00 74.19 203 LYS A N 1
ATOM 1632 C CA . LYS A 1 203 ? -0.950 8.164 4.836 1.00 74.19 203 LYS A CA 1
ATOM 1633 C C . LYS A 1 203 ? -1.755 7.643 6.030 1.00 74.19 203 LYS A C 1
ATOM 1635 O O . LYS A 1 203 ? -2.904 7.266 5.850 1.00 74.19 203 LYS A O 1
ATOM 1640 N N . THR A 1 204 ? -1.187 7.651 7.239 1.00 76.88 204 THR A N 1
ATOM 1641 C CA . THR A 1 204 ? -1.907 7.192 8.440 1.00 76.88 204 THR A CA 1
ATOM 1642 C C . THR A 1 204 ? -3.092 8.096 8.769 1.00 76.88 204 THR A C 1
ATOM 1644 O O . THR A 1 204 ? -4.167 7.586 9.042 1.00 76.88 204 THR A O 1
ATOM 1647 N N . THR A 1 205 ? -2.938 9.421 8.679 1.00 81.00 205 THR A N 1
ATOM 1648 C CA . THR A 1 205 ? -4.052 10.361 8.904 1.00 81.00 205 THR A CA 1
ATOM 1649 C C . THR A 1 205 ? -5.167 10.188 7.866 1.00 81.00 205 THR A C 1
ATOM 1651 O O . THR A 1 205 ? -6.339 10.158 8.221 1.00 81.00 205 THR A O 1
ATOM 1654 N N . GLN A 1 206 ? -4.818 10.016 6.585 1.00 83.75 206 GLN A N 1
ATOM 1655 C CA . GLN A 1 206 ? -5.807 9.739 5.535 1.00 83.75 206 GLN A CA 1
ATOM 1656 C C . GLN A 1 206 ? -6.530 8.412 5.765 1.00 83.75 206 GLN A C 1
ATOM 1658 O O . GLN A 1 206 ? -7.743 8.345 5.611 1.00 83.75 206 GLN A O 1
ATOM 1663 N N . LEU A 1 207 ? -5.808 7.367 6.167 1.00 86.12 207 LEU A N 1
ATOM 1664 C CA . LEU A 1 207 ? -6.430 6.095 6.507 1.00 86.12 207 LEU A CA 1
ATOM 1665 C C . LEU A 1 207 ? -7.403 6.250 7.677 1.00 86.12 207 LEU A C 1
ATOM 1667 O O . LEU A 1 207 ? -8.543 5.821 7.560 1.00 86.12 207 LEU A O 1
ATOM 1671 N N . LEU A 1 208 ? -6.967 6.875 8.774 1.00 88.94 208 LEU A N 1
ATOM 1672 C CA . LEU A 1 208 ? -7.804 7.075 9.955 1.00 88.94 208 LEU A CA 1
ATOM 1673 C C . LEU A 1 208 ? -9.091 7.822 9.606 1.00 88.94 208 LEU A C 1
ATOM 1675 O O . LEU A 1 208 ? -10.143 7.429 10.082 1.00 88.94 208 LEU A O 1
ATOM 1679 N N . SER A 1 209 ? -9.041 8.805 8.701 1.00 89.31 209 SER A N 1
ATOM 1680 C CA . SER A 1 209 ? -10.255 9.494 8.242 1.00 89.31 209 SER A CA 1
ATOM 1681 C C . SER A 1 209 ? -11.269 8.593 7.524 1.00 89.31 209 SER A C 1
ATOM 1683 O O . SER A 1 209 ? -12.443 8.942 7.465 1.00 89.31 209 SER A O 1
ATOM 1685 N N . ILE A 1 210 ? -10.827 7.455 6.982 1.00 90.69 210 ILE A N 1
ATOM 1686 C CA . ILE A 1 210 ? -11.682 6.476 6.300 1.00 90.69 210 ILE A CA 1
ATOM 1687 C C . ILE A 1 210 ? -12.168 5.420 7.294 1.00 90.69 210 ILE A C 1
ATOM 1689 O O . ILE A 1 210 ? -13.351 5.101 7.315 1.00 90.69 210 ILE A O 1
ATOM 1693 N N . ILE A 1 211 ? -11.266 4.876 8.117 1.00 93.69 211 ILE A N 1
ATOM 1694 C CA . ILE A 1 211 ? -11.581 3.711 8.954 1.00 93.69 211 ILE A CA 1
ATOM 1695 C C . ILE A 1 211 ? -12.135 4.074 10.335 1.00 93.69 211 ILE A C 1
ATOM 1697 O O . ILE A 1 211 ? -12.737 3.208 10.957 1.00 93.69 211 ILE A O 1
ATOM 1701 N N . SER A 1 212 ? -11.971 5.311 10.832 1.00 93.69 212 SER A N 1
ATOM 1702 C CA . SER A 1 212 ? -12.314 5.669 12.225 1.00 93.69 212 SER A CA 1
ATOM 1703 C C . SER A 1 212 ? -13.766 5.374 12.592 1.00 93.69 212 SER A C 1
ATOM 1705 O O . SER A 1 212 ? -14.048 5.029 13.733 1.00 93.69 212 SER A O 1
ATOM 1707 N N . ILE A 1 213 ? -14.681 5.474 11.626 1.00 94.38 213 ILE A N 1
ATOM 1708 C CA . ILE A 1 213 ? -16.103 5.178 11.824 1.00 94.38 213 ILE A CA 1
ATOM 1709 C C . ILE A 1 213 ? -16.380 3.686 12.062 1.00 94.38 213 ILE A C 1
ATOM 1711 O O . ILE A 1 213 ? -17.455 3.347 12.536 1.00 94.38 213 ILE A O 1
ATOM 1715 N N . HIS A 1 214 ? -15.442 2.798 11.738 1.00 95.06 214 HIS A N 1
ATOM 1716 C CA . HIS A 1 214 ? -15.575 1.347 11.897 1.00 95.06 214 HIS A CA 1
ATOM 1717 C C . HIS A 1 214 ? -14.781 0.799 13.086 1.00 95.06 214 HIS A C 1
ATOM 1719 O O . HIS A 1 214 ? -14.951 -0.365 13.425 1.00 95.06 214 HIS A O 1
ATOM 1725 N N . VAL A 1 215 ? -13.922 1.615 13.706 1.00 95.38 215 VAL A N 1
ATOM 1726 C CA . VAL A 1 215 ? -13.091 1.185 14.835 1.00 95.38 215 VAL A CA 1
ATOM 1727 C C . VAL A 1 215 ? -13.946 1.106 16.095 1.00 95.38 215 VAL A C 1
ATOM 1729 O O . VAL A 1 215 ? -14.512 2.111 16.527 1.00 95.38 215 VAL A O 1
ATOM 1732 N N . GLU A 1 216 ? -13.990 -0.082 16.688 1.00 95.81 216 GLU A N 1
ATOM 1733 C CA . GLU A 1 216 ? -14.649 -0.364 17.965 1.00 95.81 216 GLU A CA 1
ATOM 1734 C C . GLU A 1 216 ? -13.622 -0.444 19.098 1.00 95.81 216 GLU A C 1
ATOM 1736 O O . GLU A 1 216 ? -13.864 0.052 20.196 1.00 95.81 216 GLU A O 1
ATOM 1741 N N . GLU A 1 217 ? -12.435 -0.975 18.818 1.00 95.12 217 GLU A N 1
ATOM 1742 C CA . GLU A 1 217 ? -11.349 -1.125 19.778 1.00 95.12 217 GLU A CA 1
ATOM 1743 C C . GLU A 1 217 ? -10.065 -0.519 19.209 1.00 95.12 217 GLU A C 1
ATOM 1745 O O . GLU A 1 217 ? -9.552 -0.935 18.166 1.00 95.12 217 GLU A O 1
ATOM 1750 N N . LEU A 1 218 ? -9.538 0.499 19.892 1.00 93.94 218 LEU A N 1
ATOM 1751 C CA . LEU A 1 218 ? -8.311 1.177 19.495 1.00 93.94 218 LEU A CA 1
ATOM 1752 C C . LEU A 1 218 ? -7.204 0.936 20.516 1.00 93.94 218 LEU A C 1
ATOM 1754 O O . LEU A 1 218 ? -7.287 1.369 21.665 1.00 93.94 218 LEU A O 1
ATOM 1758 N N . LEU A 1 219 ? -6.112 0.327 20.061 1.00 92.94 219 LEU A N 1
ATOM 1759 C CA . LEU A 1 219 ? -4.917 0.107 20.864 1.00 92.94 219 LEU A CA 1
ATOM 1760 C C . LEU A 1 219 ? -3.800 1.031 20.385 1.00 92.94 219 LEU A C 1
ATOM 1762 O O . LEU A 1 219 ? -3.403 1.006 19.222 1.00 92.94 219 LEU A O 1
ATOM 1766 N N . ILE A 1 220 ? -3.246 1.845 21.278 1.00 91.31 220 ILE A N 1
ATOM 1767 C CA . ILE A 1 220 ? -2.187 2.806 20.962 1.00 91.31 220 ILE A CA 1
ATOM 1768 C C . ILE A 1 220 ? -0.913 2.400 21.694 1.00 91.31 220 ILE A C 1
ATOM 1770 O O . ILE A 1 220 ? -0.799 2.559 22.901 1.00 91.31 220 ILE A O 1
ATOM 1774 N N . HIS A 1 221 ? 0.080 1.917 20.953 1.00 89.62 221 HIS A N 1
ATOM 1775 C CA . HIS A 1 221 ? 1.393 1.556 21.486 1.00 89.62 221 HIS A CA 1
ATOM 1776 C C . HIS A 1 221 ? 2.360 2.711 21.245 1.00 89.62 221 HIS A C 1
ATOM 1778 O O . HIS A 1 221 ? 3.022 2.777 20.196 1.00 89.62 221 HIS A O 1
ATOM 1784 N N . ALA A 1 222 ? 2.451 3.640 22.194 1.00 86.69 222 ALA A N 1
ATOM 1785 C CA . ALA A 1 222 ? 3.221 4.860 22.020 1.00 86.69 222 ALA A CA 1
ATOM 1786 C C . ALA A 1 222 ? 4.032 5.265 23.241 1.00 86.69 222 ALA A C 1
ATOM 1788 O O . ALA A 1 222 ? 3.552 5.216 24.360 1.00 86.69 222 ALA A O 1
ATOM 1789 N N . ARG A 1 223 ? 5.255 5.746 22.982 1.00 86.38 223 ARG A N 1
ATOM 1790 C CA . ARG A 1 223 ? 6.066 6.427 23.997 1.00 86.38 223 ARG A CA 1
ATOM 1791 C C . ARG A 1 223 ? 5.347 7.682 24.506 1.00 86.38 223 ARG A C 1
ATOM 1793 O O . ARG A 1 223 ? 4.624 8.299 23.705 1.00 86.38 223 ARG A O 1
ATOM 1800 N N . PRO A 1 224 ? 5.609 8.139 25.743 1.00 84.25 224 PRO A N 1
ATOM 1801 C CA . PRO A 1 224 ? 4.851 9.213 26.385 1.00 84.25 224 PRO A CA 1
ATOM 1802 C C . PRO A 1 224 ? 4.855 10.502 25.573 1.00 84.25 224 PRO A C 1
ATOM 1804 O O . PRO A 1 224 ? 3.821 11.151 25.407 1.00 84.25 224 PRO A O 1
ATOM 1807 N N . GLU A 1 225 ? 5.993 10.829 24.952 1.00 85.44 225 GLU A N 1
ATOM 1808 C CA . GLU A 1 225 ? 6.151 12.063 24.175 1.00 85.44 225 GLU A CA 1
ATOM 1809 C C . GLU A 1 225 ? 5.251 12.096 22.927 1.00 85.44 225 GLU A C 1
ATOM 1811 O O . GLU A 1 225 ? 4.976 13.161 22.368 1.00 85.44 225 GLU A O 1
ATOM 1816 N N . LYS A 1 226 ? 4.777 10.929 22.470 1.00 86.12 226 LYS A N 1
ATOM 1817 C CA . LYS A 1 226 ? 3.899 10.791 21.303 1.00 86.12 226 LYS A CA 1
ATOM 1818 C C . LYS A 1 226 ? 2.423 10.640 21.668 1.00 86.12 226 LYS A C 1
ATOM 1820 O O . LYS A 1 226 ? 1.595 10.861 20.784 1.00 86.12 226 LYS A O 1
ATOM 1825 N N . ILE A 1 227 ? 2.071 10.318 22.917 1.00 84.38 227 ILE A N 1
ATOM 1826 C CA . ILE A 1 227 ? 0.674 10.083 23.333 1.00 84.38 227 ILE A CA 1
ATOM 1827 C C . ILE A 1 227 ? -0.195 11.304 23.029 1.00 84.38 227 ILE A C 1
ATOM 1829 O O . ILE A 1 227 ? -1.196 11.183 22.326 1.00 84.38 227 ILE A O 1
ATOM 1833 N N . LYS A 1 228 ? 0.242 12.507 23.435 1.00 85.56 228 LYS A N 1
ATOM 1834 C CA . LYS A 1 228 ? -0.490 13.766 23.186 1.00 85.56 228 LYS A CA 1
ATOM 1835 C C . LYS A 1 228 ? -0.849 13.964 21.710 1.00 85.56 228 LYS A C 1
ATOM 1837 O O . LYS A 1 228 ? -1.903 14.500 21.383 1.00 85.56 228 LYS A O 1
ATOM 1842 N N . ARG A 1 229 ? 0.018 13.510 20.804 1.00 84.25 229 ARG A N 1
ATOM 1843 C CA . ARG A 1 229 ? -0.217 13.592 19.362 1.00 84.25 229 ARG A CA 1
ATOM 1844 C C . ARG A 1 229 ? -1.269 12.590 18.886 1.00 84.25 229 ARG A C 1
ATOM 1846 O O . ARG A 1 229 ? -2.079 12.952 18.041 1.00 84.25 229 ARG A O 1
ATOM 1853 N N . TYR A 1 230 ? -1.256 11.359 19.392 1.00 85.12 230 TYR A N 1
ATOM 1854 C CA . TYR A 1 230 ? -2.291 10.374 19.065 1.00 85.12 230 TYR A CA 1
ATOM 1855 C C . TYR A 1 230 ? -3.657 10.777 19.627 1.00 85.12 230 TYR A C 1
ATOM 1857 O O . TYR A 1 230 ? -4.652 10.652 18.922 1.00 85.12 230 TYR A O 1
ATOM 1865 N N . LEU A 1 231 ? -3.695 11.374 20.821 1.00 85.12 231 LEU A N 1
ATOM 1866 C CA . LEU A 1 231 ? -4.910 11.994 21.359 1.00 85.12 231 LEU A CA 1
ATOM 1867 C C . LEU A 1 231 ? -5.416 13.142 20.465 1.00 85.12 231 LEU A C 1
ATOM 1869 O O . LEU A 1 231 ? -6.618 13.307 20.288 1.00 85.12 231 LEU A O 1
ATOM 1873 N N . GLY A 1 232 ? -4.509 13.905 19.845 1.00 87.25 232 GLY A N 1
ATOM 1874 C CA . GLY A 1 232 ? -4.870 14.886 18.817 1.00 87.25 232 GLY A CA 1
ATOM 1875 C C . GLY A 1 232 ? -5.581 14.252 17.616 1.00 87.25 232 GLY A C 1
ATOM 1876 O O . GLY A 1 232 ? -6.620 14.748 17.200 1.00 87.25 232 GLY A O 1
ATOM 1877 N N . LEU A 1 233 ? -5.084 13.112 17.120 1.00 84.56 233 LEU A N 1
ATOM 1878 C CA . LEU A 1 233 ? -5.729 12.370 16.027 1.00 84.56 233 LEU A CA 1
ATOM 1879 C C . LEU A 1 233 ? -7.111 11.834 16.423 1.00 84.56 233 LEU A C 1
ATOM 1881 O O . LEU A 1 233 ? -8.020 11.849 15.601 1.00 84.56 233 LEU A O 1
ATOM 1885 N N . LEU A 1 234 ? -7.284 11.397 17.673 1.00 85.75 234 LEU A N 1
ATOM 1886 C CA . LEU A 1 234 ? -8.595 10.997 18.195 1.00 85.75 234 LEU A CA 1
ATOM 1887 C C . LEU A 1 234 ? -9.600 12.150 18.176 1.00 85.75 234 LEU A C 1
ATOM 1889 O O . LEU A 1 234 ? -10.767 11.937 17.880 1.00 85.75 234 LEU A O 1
ATOM 1893 N N . LYS A 1 235 ? -9.142 13.374 18.456 1.00 86.56 235 LYS A N 1
ATOM 1894 C CA . LYS A 1 235 ? -9.982 14.575 18.403 1.00 86.56 235 LYS A CA 1
ATOM 1895 C C . LYS A 1 235 ? -10.299 15.015 16.969 1.00 86.56 235 LYS A C 1
ATOM 1897 O O . LYS A 1 235 ? -11.349 15.600 16.729 1.00 86.56 235 LYS A O 1
ATOM 1902 N N . GLU A 1 236 ? -9.379 14.785 16.035 1.00 87.69 236 GLU A N 1
ATOM 1903 C CA . GLU A 1 236 ? -9.511 15.173 14.622 1.00 87.69 236 GLU A CA 1
ATOM 1904 C C . GLU A 1 236 ? -10.396 14.220 13.802 1.00 87.69 236 GLU A C 1
ATOM 1906 O O . GLU A 1 236 ? -10.850 14.591 12.719 1.00 87.69 236 GLU A O 1
ATOM 1911 N N . HIS A 1 237 ? -10.635 13.000 14.285 1.00 87.25 237 HIS A N 1
ATOM 1912 C CA . HIS A 1 237 ? -11.355 11.964 13.547 1.00 87.25 237 HIS A CA 1
ATOM 1913 C C . HIS A 1 237 ? -12.597 11.475 14.300 1.00 87.25 237 HIS A C 1
ATOM 1915 O O . HIS A 1 237 ? -12.621 11.390 15.524 1.00 87.25 237 HIS A O 1
ATOM 1921 N N . ASN A 1 238 ? -13.640 11.115 13.550 1.00 87.06 238 ASN A N 1
ATOM 1922 C CA . ASN A 1 238 ? -14.914 10.673 14.109 1.00 87.06 238 ASN A CA 1
ATOM 1923 C C . ASN A 1 238 ? -14.862 9.175 14.436 1.00 87.06 238 ASN A C 1
ATOM 1925 O O . ASN A 1 238 ? -15.169 8.334 13.590 1.00 87.06 238 ASN A O 1
ATOM 1929 N N . PHE A 1 239 ? -14.471 8.852 15.665 1.00 91.31 239 PHE A N 1
ATOM 1930 C CA . PHE A 1 239 ? -14.494 7.501 16.232 1.00 91.31 239 PHE A CA 1
ATOM 1931 C C . PHE A 1 239 ? -15.870 7.182 16.845 1.00 91.31 239 PHE A C 1
ATOM 1933 O O . PHE A 1 239 ? -16.004 6.978 18.047 1.00 91.31 239 PHE A O 1
ATOM 1940 N N . LEU A 1 240 ? -16.919 7.203 16.014 1.00 89.94 240 LEU A N 1
ATOM 1941 C CA . LEU A 1 240 ? -18.319 7.119 16.471 1.00 89.94 240 LEU A CA 1
ATOM 1942 C C . LEU A 1 240 ? -18.670 5.786 17.144 1.00 89.94 240 LEU A C 1
ATOM 1944 O O . LEU A 1 240 ? -19.511 5.761 18.041 1.00 89.94 240 LEU A O 1
ATOM 1948 N N . ASN A 1 241 ? -18.020 4.706 16.711 1.00 93.94 241 ASN A N 1
ATOM 1949 C CA . ASN A 1 241 ? -18.280 3.347 17.180 1.00 93.94 241 ASN A CA 1
ATOM 1950 C C . ASN A 1 241 ? -17.262 2.863 18.216 1.00 93.94 241 ASN A C 1
ATOM 1952 O O . ASN A 1 241 ? -17.313 1.700 18.601 1.00 93.94 241 ASN A O 1
ATOM 1956 N N . LEU A 1 242 ? -16.365 3.736 18.687 1.00 94.62 242 LEU A N 1
ATOM 1957 C CA . LEU A 1 242 ? -15.335 3.348 19.641 1.00 94.62 242 LEU A CA 1
ATOM 1958 C C . LEU A 1 242 ? -15.971 2.946 20.973 1.00 94.62 242 LEU A C 1
ATOM 1960 O O . LEU A 1 242 ? -16.663 3.733 21.623 1.00 94.62 242 LEU A O 1
ATOM 1964 N N . GLN A 1 243 ? -15.723 1.702 21.351 1.00 94.56 243 GLN A N 1
ATOM 1965 C CA . GLN A 1 243 ? -16.147 1.080 22.595 1.00 94.56 243 GLN A CA 1
ATOM 1966 C C . GLN A 1 243 ? -14.978 0.972 23.566 1.00 94.56 243 GLN A C 1
ATOM 1968 O O . GLN A 1 243 ? -15.185 1.173 24.752 1.00 94.56 243 GLN A O 1
ATOM 1973 N N . SER A 1 244 ? -13.763 0.707 23.079 1.00 94.25 244 SER A N 1
ATOM 1974 C CA . SER A 1 244 ? -12.582 0.534 23.925 1.00 94.25 244 SER A CA 1
ATOM 1975 C C . SER A 1 244 ? -11.369 1.295 23.393 1.00 94.25 244 SER A C 1
ATOM 1977 O O . SER A 1 244 ? -11.089 1.310 22.193 1.00 94.25 244 SER A O 1
ATOM 1979 N N . LEU A 1 245 ? -10.638 1.939 24.300 1.00 93.88 245 LEU A N 1
ATOM 1980 C CA . LEU A 1 245 ? -9.380 2.627 24.047 1.00 93.88 245 LEU A CA 1
ATOM 1981 C C . LEU A 1 245 ? -8.349 2.179 25.079 1.00 93.88 245 LEU A C 1
ATOM 1983 O O . LEU A 1 245 ? -8.484 2.471 26.267 1.00 93.88 245 LEU A O 1
ATOM 1987 N N . ALA A 1 246 ? -7.276 1.553 24.608 1.00 93.38 246 ALA A N 1
ATOM 1988 C CA . ALA A 1 246 ? -6.135 1.183 25.434 1.00 93.38 246 ALA A CA 1
ATOM 1989 C C . ALA A 1 246 ? -4.869 1.888 24.939 1.00 93.38 246 ALA A C 1
ATOM 1991 O O . ALA A 1 246 ? -4.536 1.853 23.753 1.00 93.38 246 ALA A O 1
ATOM 1992 N N . ILE A 1 247 ? -4.140 2.533 25.845 1.00 91.00 247 ILE A N 1
ATOM 1993 C CA . ILE A 1 247 ? -2.868 3.197 25.553 1.00 91.00 247 ILE A CA 1
ATOM 1994 C C . ILE A 1 247 ? -1.777 2.509 26.358 1.00 91.00 247 ILE A C 1
ATOM 1996 O O . ILE A 1 247 ? -1.835 2.481 27.584 1.00 91.00 247 ILE A O 1
ATOM 2000 N N . TYR A 1 248 ? -0.777 1.985 25.655 1.00 88.69 248 TYR A N 1
ATOM 2001 C CA . TYR A 1 248 ? 0.375 1.307 26.230 1.00 88.69 248 TYR A CA 1
ATOM 2002 C C . TYR A 1 248 ? 1.638 2.147 26.057 1.00 88.69 248 TYR A C 1
ATOM 2004 O O . TYR A 1 248 ? 2.034 2.457 24.924 1.00 88.69 248 TYR A O 1
ATOM 2012 N N . ASP A 1 249 ? 2.309 2.429 27.170 1.00 86.00 249 ASP A N 1
ATOM 2013 C CA . ASP A 1 249 ? 3.652 2.994 27.211 1.00 86.00 249 ASP A CA 1
ATOM 2014 C C . ASP A 1 249 ? 4.683 1.916 27.559 1.00 86.00 249 ASP A C 1
ATOM 2016 O O . ASP A 1 249 ? 4.627 1.290 28.612 1.00 86.00 249 ASP A O 1
ATOM 2020 N N . THR A 1 250 ? 5.661 1.687 26.680 1.00 77.44 250 THR A N 1
ATOM 2021 C CA . THR A 1 250 ? 6.742 0.693 26.869 1.00 77.44 250 THR A CA 1
ATOM 2022 C C . THR A 1 250 ? 6.291 -0.718 27.295 1.00 77.44 250 THR A C 1
ATOM 2024 O O . THR A 1 250 ? 7.085 -1.490 27.820 1.00 77.44 250 THR A O 1
ATOM 2027 N N . GLY A 1 251 ? 5.039 -1.092 27.009 1.00 69.75 251 GLY A N 1
ATOM 2028 C CA . GLY A 1 251 ? 4.454 -2.383 27.395 1.00 69.75 251 GLY A CA 1
ATOM 2029 C C . GLY A 1 251 ? 3.627 -2.351 28.683 1.00 69.75 251 GLY A C 1
ATOM 2030 O O . GLY A 1 251 ? 2.989 -3.349 28.999 1.00 69.75 251 GLY A O 1
ATOM 2031 N N . MET A 1 252 ? 3.576 -1.217 29.383 1.00 77.88 252 MET A N 1
ATOM 2032 C CA . MET A 1 252 ? 2.668 -0.977 30.504 1.00 77.88 252 MET A CA 1
ATOM 2033 C C . MET A 1 252 ? 1.393 -0.286 30.018 1.00 77.88 252 MET A C 1
ATOM 2035 O O . MET A 1 252 ? 1.457 0.660 29.233 1.00 77.88 252 MET A O 1
ATOM 2039 N N . LEU A 1 253 ? 0.233 -0.752 30.481 1.00 80.56 253 LEU A N 1
ATOM 2040 C CA . LEU A 1 253 ? -1.048 -0.090 30.241 1.00 80.56 253 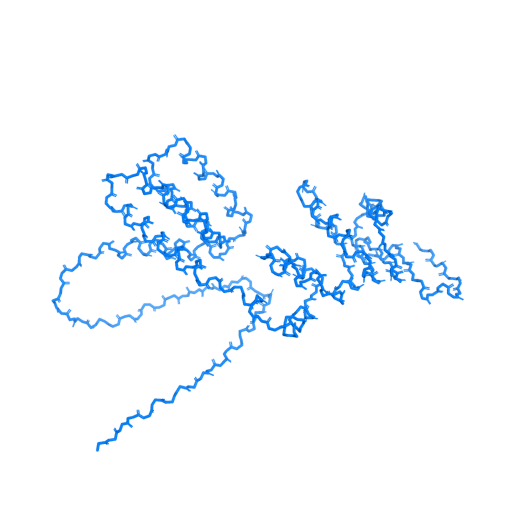LEU A CA 1
ATOM 2041 C C . LEU A 1 253 ? -1.072 1.233 31.014 1.00 80.56 253 LEU A C 1
ATOM 2043 O O . LEU A 1 253 ? -0.950 1.236 32.233 1.00 80.56 253 LEU A O 1
ATOM 2047 N N . THR A 1 254 ? -1.199 2.345 30.296 1.00 81.25 254 THR A N 1
ATOM 2048 C CA . THR A 1 254 ? -1.202 3.700 30.866 1.00 81.25 254 THR A CA 1
ATOM 2049 C C . THR A 1 254 ? -2.611 4.256 30.983 1.00 81.25 254 THR A C 1
ATOM 2051 O O . THR A 1 254 ? -2.927 4.951 31.936 1.00 81.25 254 THR A O 1
ATOM 2054 N N . ILE A 1 255 ? -3.460 4.007 29.985 1.00 80.62 255 ILE A N 1
ATOM 2055 C CA . ILE A 1 255 ? -4.841 4.496 29.972 1.00 80.62 255 ILE A CA 1
ATOM 2056 C C . ILE A 1 255 ? -5.716 3.391 29.404 1.00 80.62 255 ILE A C 1
ATOM 2058 O O . ILE A 1 255 ? -5.407 2.850 28.342 1.00 80.62 255 ILE A O 1
ATOM 2062 N N . MET A 1 256 ? -6.811 3.095 30.095 1.00 85.81 256 MET A N 1
ATOM 2063 C CA . MET A 1 256 ? -7.871 2.224 29.611 1.00 85.81 256 MET A CA 1
ATOM 2064 C C . MET A 1 256 ? -9.202 2.948 29.766 1.00 85.81 256 MET A C 1
ATOM 2066 O O . MET A 1 256 ? -9.533 3.433 30.845 1.00 85.81 256 MET A O 1
ATOM 2070 N N . TRP A 1 257 ? -9.947 3.034 28.675 1.00 86.88 257 TRP A N 1
ATOM 2071 C CA . TRP A 1 257 ? -11.330 3.478 28.663 1.00 86.88 257 TRP A CA 1
ATOM 2072 C C . TRP A 1 257 ? -12.147 2.408 27.950 1.00 86.88 257 TRP A C 1
ATOM 2074 O O . TRP A 1 257 ? -11.777 2.003 26.851 1.00 86.88 257 TRP A O 1
ATOM 2084 N N . ASP A 1 258 ? -13.228 1.942 28.568 1.00 86.38 258 ASP A N 1
ATOM 2085 C CA . ASP A 1 258 ? -14.163 1.007 27.944 1.00 86.38 258 ASP A CA 1
ATOM 2086 C C . ASP A 1 258 ? -15.594 1.462 28.238 1.00 86.38 258 ASP A C 1
ATOM 2088 O O . ASP A 1 258 ? -16.062 1.418 29.375 1.00 86.38 258 ASP A O 1
ATOM 2092 N N . ARG A 1 259 ? -16.292 1.895 27.189 1.00 80.44 259 ARG A N 1
ATOM 2093 C CA . ARG A 1 259 ? -17.679 2.357 27.240 1.00 80.44 259 ARG A CA 1
ATOM 2094 C C . ARG A 1 259 ? -18.632 1.275 27.733 1.00 80.44 259 ARG A C 1
ATOM 2096 O O . ARG A 1 259 ? -19.672 1.599 28.290 1.00 80.44 259 ARG A O 1
ATOM 2103 N N . ARG A 1 260 ? -18.301 -0.005 27.532 1.00 80.25 260 ARG A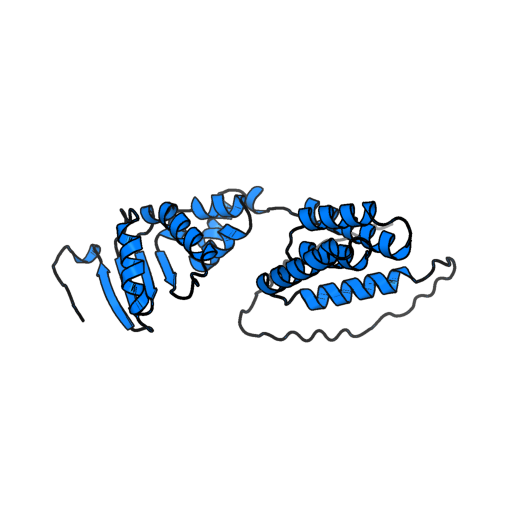 N 1
ATOM 2104 C CA . ARG A 1 260 ? -19.124 -1.136 27.994 1.00 80.25 260 ARG A CA 1
ATOM 2105 C C . ARG A 1 260 ? -19.138 -1.244 29.520 1.00 80.25 260 ARG A C 1
ATOM 2107 O O . ARG A 1 260 ? -20.003 -1.913 30.070 1.00 80.25 260 ARG A O 1
ATOM 2114 N N . LEU A 1 261 ? -18.187 -0.594 30.194 1.00 72.56 261 LEU A N 1
ATOM 2115 C CA . LEU A 1 261 ? -18.087 -0.545 31.652 1.00 72.56 261 LEU A CA 1
ATOM 2116 C C . LEU A 1 261 ? -18.706 0.734 32.249 1.00 72.56 261 LEU A C 1
ATOM 2118 O O . LEU A 1 261 ? -18.881 0.806 33.463 1.00 72.56 261 LEU A O 1
ATOM 2122 N N . ASP A 1 262 ? -19.085 1.720 31.424 1.00 59.72 262 ASP A N 1
ATOM 2123 C CA . ASP A 1 262 ? -19.623 3.017 31.876 1.00 59.72 262 ASP A CA 1
ATOM 2124 C C . ASP A 1 262 ? -21.075 2.949 32.405 1.00 59.72 262 ASP A C 1
ATOM 2126 O O . ASP A 1 262 ? -21.610 3.954 32.877 1.00 59.72 262 ASP A O 1
ATOM 2130 N N . ASP A 1 263 ? -21.686 1.762 32.450 1.00 51.09 263 ASP A N 1
ATOM 2131 C CA . ASP A 1 263 ? -22.941 1.519 33.180 1.00 51.09 263 ASP A CA 1
ATOM 2132 C C . ASP A 1 263 ? -22.737 1.525 34.718 1.00 51.09 263 ASP A C 1
ATOM 2134 O O . ASP A 1 263 ? -23.700 1.469 35.487 1.00 51.09 263 ASP A O 1
ATOM 2138 N N . GLY A 1 264 ? -21.490 1.645 35.193 1.00 47.06 264 GLY A N 1
ATOM 2139 C CA . GLY A 1 264 ? -21.146 1.820 36.603 1.00 47.06 264 GLY A CA 1
ATOM 2140 C C . GLY A 1 264 ? -19.723 2.349 36.776 1.00 47.06 264 GLY A C 1
ATOM 2141 O O . GLY A 1 264 ? -18.760 1.601 36.664 1.00 47.06 264 GLY A O 1
ATOM 2142 N N . TRP A 1 265 ? -19.601 3.644 37.076 1.00 38.03 265 TRP A N 1
ATOM 2143 C CA . TRP A 1 265 ? -18.348 4.382 37.269 1.00 38.03 265 TRP A CA 1
ATOM 2144 C C . TRP A 1 265 ? -17.277 3.595 38.038 1.00 38.03 265 TRP A C 1
ATOM 2146 O O . TRP A 1 265 ? -17.339 3.442 39.257 1.00 38.03 265 TRP A O 1
ATOM 2156 N N . GLY A 1 266 ? -16.245 3.178 37.312 1.00 39.19 266 GLY A N 1
ATOM 2157 C CA . GLY A 1 266 ? -15.021 2.608 37.850 1.00 39.19 266 GLY A CA 1
ATOM 2158 C C . GLY A 1 266 ? -13.811 3.185 37.130 1.00 39.19 266 GLY A C 1
ATOM 2159 O O . GLY A 1 266 ? -13.056 2.442 36.512 1.00 39.19 266 GLY A O 1
ATOM 2160 N N . THR A 1 267 ? -13.613 4.506 37.191 1.00 40.16 267 THR A N 1
ATOM 2161 C CA . THR A 1 267 ? -12.324 5.124 36.848 1.00 40.16 267 THR A CA 1
ATOM 2162 C C . THR A 1 267 ? -11.251 4.566 37.779 1.00 40.16 267 THR A C 1
ATOM 2164 O O . THR A 1 267 ? -11.019 5.090 38.867 1.00 40.16 267 THR A O 1
ATOM 2167 N N . THR A 1 268 ? -10.596 3.487 37.363 1.00 42.12 268 THR A N 1
ATOM 2168 C CA . THR A 1 268 ? -9.314 3.065 37.922 1.00 42.12 268 THR A CA 1
ATOM 2169 C C . THR A 1 268 ? -8.242 3.876 37.211 1.00 42.12 268 THR A C 1
ATOM 2171 O O . THR A 1 268 ? -7.741 3.509 36.154 1.00 42.12 268 THR A O 1
ATOM 2174 N N . ALA A 1 269 ? -7.948 5.048 37.770 1.00 34.31 269 ALA A N 1
ATOM 2175 C CA . ALA A 1 269 ? -6.715 5.751 37.460 1.00 34.31 269 ALA A CA 1
ATOM 2176 C C . ALA A 1 269 ? -5.552 4.988 38.119 1.00 34.31 269 ALA A C 1
ATOM 2178 O O . ALA A 1 269 ? -5.555 4.818 39.339 1.00 34.31 269 ALA A O 1
ATOM 2179 N N . PHE A 1 270 ? -4.589 4.544 37.312 1.00 36.34 270 PHE A N 1
ATOM 2180 C CA . PHE A 1 270 ? -3.217 4.241 37.725 1.00 36.34 270 PHE A CA 1
ATOM 2181 C C . PHE A 1 270 ? -2.276 5.152 36.941 1.00 36.34 270 PHE A C 1
ATOM 2183 O O . PHE A 1 270 ? -2.530 5.340 35.729 1.00 36.34 270 PHE A O 1
#

Sequence (270 aa):
MTIPKVTFNPTVTIIHFNNYNRDVTVQLSSNHQLLHNDDNNIPIHGSTAMITHAAYTSTTSTRSYKTLTEEINEILIKIQTNPNNPAHYIHAGVLYSCQGNQQESISICEQGLRYFSSSMEDRLVLQQQLYMAKERLERRVDFLYQCPYEIVCNIISQLDSKSAMQCIDVARSWRLKVLNYTDIWKEFVLHSGISTAGKKKKKTTQLLSIISIHVEELLIHARPEKIKRYLGLLKEHNFLNLQSLAIYDTGMLTIMWDRRLDDGWGTTAF

InterPro domains:
  IPR001810 F-box domain [PS50181] (141-188)
  IPR036047 F-box-like domain superfamily [SSF81383] (140-195)